Protein AF-A0A6A2XY64-F1 (afdb_monomer_lite)

Radius of gyration: 27.63 Å; chains: 1; bounding box: 48×50×72 Å

InterPro domains:
  IPR008880 Trigger factor, C-terminal [PF05698] (73-190)
  IPR027304 Trigger factor/SurA domain superfamily [SSF109998] (58-190)
  IPR037041 Trigger factor, C-terminal domain superfamily [G3DSA:1.10.3120.10] (57-189)
  IPR046357 Peptidyl-prolyl cis-trans isomerase domain superfamily [G3DSA:3.10.50.40] (4-56)

Organism: Hibiscus syriacus (NCBI:txid106335)

Sequence (191 aa):
MVSVLPGFIDVIIGIQRGETKSFPLVFPESWQQENLRGVHTQFTVECKELFYRDLLELNDSIADKLLPGCTDLKQVKESLLQRCREVEQTARDQATNNAILDQLWKMVEIDIPQSLFEEQGRQLYGAKLLEIQAKMKLNEQQLALLSSPKVVNEFLENQKENITKLIKQNLAVGDIFKRENLQFSSEELVK

Foldseek 3Di:
DPDDAPPPVVQCPPDDAQDKDKDKDAHDLPDPDNVRHRDIDIDIDHRNDDDDDDDPPQWQVCQCVLPNPGRTVVSSVVVVVVVVVVVVVVVVVVVVVVVVLVVQLVPDDDDDDPVLLLVLLVVVLVVVLVVCVVVDVDDPVRSCVCPDPVNSVVSSVVCVVVSSSVVSSVVRVVVCCVVVVDDDDPVNVPD

pLDDT: mean 90.03, std 8.82, range [39.03, 96.38]

Structure (mmCIF, N/CA/C/O backbone):
data_AF-A0A6A2XY64-F1
#
_entry.id   AF-A0A6A2XY64-F1
#
loop_
_atom_site.group_PDB
_atom_site.id
_atom_site.type_symbol
_atom_site.label_atom_id
_atom_site.label_alt_id
_atom_site.label_comp_id
_atom_site.label_asym_id
_atom_site.label_entity_id
_atom_site.label_seq_id
_atom_site.pdbx_PDB_ins_code
_atom_site.Cartn_x
_atom_site.Cartn_y
_atom_site.Cartn_z
_atom_site.occupancy
_atom_site.B_iso_or_equiv
_atom_site.auth_seq_id
_atom_site.auth_comp_id
_atom_site.auth_asym_id
_atom_site.auth_atom_id
_atom_site.pdbx_PDB_model_num
ATOM 1 N N . MET A 1 1 ? 7.717 8.796 -14.765 1.00 39.03 1 MET A N 1
ATOM 2 C CA . MET A 1 1 ? 7.385 8.429 -16.158 1.00 39.03 1 MET A CA 1
ATOM 3 C C . MET A 1 1 ? 6.620 9.611 -16.730 1.00 39.03 1 MET A C 1
ATOM 5 O O . MET A 1 1 ? 5.651 10.018 -16.104 1.00 39.03 1 MET A O 1
ATOM 9 N N . VAL A 1 2 ? 7.119 10.264 -17.783 1.00 44.97 2 VAL A N 1
ATOM 10 C CA . VAL A 1 2 ? 6.428 11.421 -18.382 1.00 44.97 2 VAL A CA 1
ATOM 11 C C . VAL A 1 2 ? 5.093 10.920 -18.937 1.00 44.97 2 VAL A C 1
ATOM 13 O O . VAL A 1 2 ? 5.085 9.941 -19.678 1.00 44.97 2 VAL A O 1
ATOM 16 N N . SER A 1 3 ? 3.978 11.530 -18.529 1.00 62.62 3 SER A N 1
ATOM 17 C CA . SER A 1 3 ? 2.656 11.187 -19.063 1.00 62.62 3 SER A CA 1
ATOM 18 C C . SER A 1 3 ? 2.605 11.620 -20.524 1.00 62.62 3 SER A C 1
ATOM 20 O O . SER A 1 3 ? 2.605 12.816 -20.818 1.00 62.62 3 SER A O 1
ATOM 22 N N . VAL A 1 4 ? 2.644 10.656 -21.439 1.00 82.56 4 VAL A N 1
ATOM 23 C CA . VAL A 1 4 ? 2.500 10.912 -22.872 1.00 82.56 4 VAL A CA 1
ATOM 24 C C . VAL A 1 4 ? 1.009 10.996 -23.190 1.00 82.56 4 VAL A C 1
ATOM 26 O O . VAL A 1 4 ? 0.211 10.235 -22.645 1.00 82.56 4 VAL A O 1
ATOM 29 N N . LEU A 1 5 ? 0.632 11.949 -24.042 1.00 88.56 5 LEU A N 1
ATOM 30 C CA . LEU A 1 5 ? -0.751 12.172 -24.454 1.00 88.56 5 LEU A CA 1
ATOM 31 C C . LEU A 1 5 ? -1.379 10.862 -24.989 1.00 88.56 5 LEU A C 1
ATOM 33 O O . LEU A 1 5 ? -0.754 10.204 -25.824 1.00 88.56 5 LEU A O 1
ATOM 37 N N . PRO A 1 6 ? -2.578 10.451 -24.527 1.00 88.12 6 PRO A N 1
ATOM 38 C CA . PRO A 1 6 ? -3.228 9.235 -25.006 1.00 88.12 6 PRO A CA 1
ATOM 39 C C . PRO A 1 6 ? -3.351 9.215 -26.531 1.00 88.12 6 PRO A C 1
ATOM 41 O O . PRO A 1 6 ? -3.660 10.235 -27.138 1.00 88.12 6 PRO A O 1
ATOM 44 N N . GLY A 1 7 ? -3.079 8.070 -27.156 1.00 88.31 7 GLY A N 1
ATOM 45 C CA . GLY A 1 7 ? -3.074 7.924 -28.615 1.00 88.31 7 GLY A CA 1
ATOM 46 C C . GLY A 1 7 ? -1.806 8.431 -29.311 1.00 88.31 7 GLY A C 1
ATOM 47 O O . GLY A 1 7 ? -1.553 8.058 -30.450 1.00 88.31 7 GLY A O 1
ATOM 48 N N . PHE A 1 8 ? -0.961 9.234 -28.655 1.00 92.31 8 PHE A N 1
ATOM 49 C CA . PHE A 1 8 ? 0.251 9.776 -29.281 1.00 92.31 8 PHE A CA 1
ATOM 50 C C . PHE A 1 8 ? 1.253 8.681 -29.662 1.00 92.31 8 PHE A C 1
ATOM 52 O O . PHE A 1 8 ? 1.806 8.714 -30.760 1.00 92.31 8 PHE A O 1
ATOM 59 N N . ILE A 1 9 ? 1.475 7.706 -28.770 1.00 90.19 9 ILE A N 1
ATOM 60 C CA . ILE A 1 9 ? 2.387 6.584 -29.034 1.00 90.19 9 ILE A CA 1
ATOM 61 C C . ILE A 1 9 ? 1.880 5.754 -30.214 1.00 90.19 9 ILE A C 1
ATOM 63 O O . ILE A 1 9 ? 2.663 5.452 -31.108 1.00 90.19 9 ILE A O 1
ATOM 67 N N . ASP A 1 10 ? 0.580 5.468 -30.270 1.00 91.19 10 ASP A N 1
ATOM 68 C CA . ASP A 1 10 ? -0.016 4.637 -31.320 1.00 91.19 10 ASP A CA 1
ATOM 69 C C . ASP A 1 10 ? 0.214 5.216 -32.721 1.00 91.19 10 ASP A C 1
ATOM 71 O O . ASP A 1 10 ? 0.484 4.475 -33.666 1.00 91.19 10 ASP A O 1
ATOM 75 N N . VAL A 1 11 ? 0.185 6.549 -32.859 1.00 90.94 11 VAL A N 1
ATOM 76 C CA . VAL A 1 11 ? 0.427 7.200 -34.153 1.00 90.94 11 VAL A CA 1
ATOM 77 C C . VAL A 1 11 ? 1.900 7.165 -34.558 1.00 90.94 11 VAL A C 1
ATOM 79 O O . VAL A 1 11 ? 2.187 7.137 -35.753 1.00 90.94 11 VAL A O 1
ATOM 82 N N . ILE A 1 12 ? 2.848 7.146 -33.622 1.00 91.81 12 ILE A N 1
ATOM 83 C CA . ILE A 1 12 ? 4.284 7.111 -33.954 1.00 91.81 12 ILE A CA 1
ATOM 84 C C . ILE A 1 12 ? 4.850 5.691 -34.072 1.00 91.81 12 ILE A C 1
ATOM 86 O O . ILE A 1 12 ? 5.989 5.540 -34.512 1.00 91.81 12 ILE A O 1
ATOM 90 N N . ILE A 1 13 ? 4.086 4.648 -33.725 1.00 91.12 13 ILE A N 1
ATOM 91 C CA . ILE A 1 13 ? 4.501 3.256 -33.952 1.00 91.12 13 ILE A CA 1
ATOM 92 C C . ILE A 1 13 ? 4.850 3.058 -35.434 1.00 91.12 13 ILE A C 1
ATOM 94 O O . ILE A 1 13 ? 4.108 3.454 -36.334 1.00 91.12 13 ILE A O 1
ATOM 98 N N . GLY A 1 14 ? 6.003 2.430 -35.675 1.00 89.44 14 GLY A N 1
ATOM 99 C CA . GLY A 1 14 ? 6.496 2.108 -37.014 1.00 89.44 14 GLY A CA 1
ATOM 100 C C . GLY A 1 14 ? 7.306 3.212 -37.699 1.00 89.44 14 GLY A C 1
ATOM 101 O O . GLY A 1 14 ? 7.820 2.950 -38.782 1.00 89.44 14 GLY A O 1
ATOM 102 N N . ILE A 1 15 ? 7.460 4.398 -37.093 1.00 93.31 15 ILE A N 1
ATOM 103 C CA . ILE A 1 15 ? 8.361 5.436 -37.619 1.00 93.31 15 ILE A CA 1
ATOM 104 C C . ILE A 1 15 ? 9.810 4.926 -37.635 1.00 93.31 15 ILE A C 1
ATOM 106 O O . ILE A 1 15 ? 10.284 4.341 -36.656 1.00 93.31 15 ILE A O 1
ATOM 110 N N . GLN A 1 16 ? 10.517 5.135 -38.742 1.00 92.56 16 GLN A N 1
ATOM 111 C CA . GLN A 1 16 ? 11.922 4.753 -38.873 1.00 92.56 16 GLN A CA 1
ATOM 112 C C . GLN A 1 16 ? 12.856 5.897 -38.475 1.00 92.56 16 GLN A C 1
ATOM 114 O O . GLN A 1 16 ? 12.475 7.065 -38.407 1.00 92.56 16 GLN A O 1
ATOM 119 N N . ARG A 1 17 ? 14.126 5.563 -38.230 1.00 93.31 17 ARG A N 1
ATOM 120 C CA . ARG A 1 17 ? 15.157 6.560 -37.934 1.00 93.31 17 ARG A CA 1
ATOM 121 C C . ARG A 1 17 ? 15.290 7.556 -39.093 1.00 93.31 17 ARG A C 1
ATOM 123 O O . ARG A 1 17 ? 15.490 7.159 -40.234 1.00 93.31 17 ARG A O 1
ATOM 130 N N . GLY A 1 18 ? 15.253 8.843 -38.767 1.00 92.44 18 GLY A N 1
ATOM 131 C CA . GLY A 1 18 ? 15.313 9.961 -39.706 1.00 92.44 18 GLY A CA 1
ATOM 132 C C . GLY A 1 18 ? 13.960 10.343 -40.309 1.00 92.44 18 GLY A C 1
ATOM 133 O O . GLY A 1 18 ? 13.875 11.362 -40.990 1.00 92.44 18 GLY A O 1
ATOM 134 N N . GLU A 1 19 ? 12.896 9.576 -40.059 1.00 93.88 19 GLU A N 1
ATOM 135 C CA . GLU A 1 19 ? 11.568 9.928 -40.549 1.00 93.88 19 GLU A CA 1
ATOM 136 C C . GLU A 1 19 ? 10.916 11.001 -39.679 1.00 93.88 19 GLU A C 1
ATOM 138 O O . GLU A 1 19 ? 11.063 11.045 -38.452 1.00 93.88 19 GLU A O 1
ATOM 143 N N . THR A 1 20 ? 10.151 11.861 -40.348 1.00 94.25 20 THR A N 1
ATOM 144 C CA . THR A 1 20 ? 9.292 12.858 -39.719 1.00 94.25 20 THR A CA 1
ATOM 145 C C . THR A 1 20 ? 7.839 12.511 -40.001 1.00 94.25 20 THR A C 1
ATOM 147 O O . THR A 1 20 ? 7.460 12.293 -41.151 1.00 94.25 20 THR A O 1
ATOM 150 N N . LYS A 1 21 ? 7.011 12.489 -38.958 1.00 93.75 21 LYS A N 1
ATOM 151 C CA . LYS A 1 21 ? 5.575 12.230 -39.050 1.00 93.75 21 LYS A CA 1
ATOM 152 C C . LYS A 1 21 ? 4.804 13.362 -38.392 1.00 93.75 21 LYS A C 1
ATOM 154 O O . LYS A 1 21 ? 5.071 13.712 -37.243 1.00 93.75 21 LYS A O 1
ATOM 159 N N . SER A 1 22 ? 3.822 13.895 -39.111 1.00 95.44 22 SER A N 1
ATOM 160 C CA . SER A 1 22 ? 2.911 14.908 -38.586 1.00 95.44 22 SER A CA 1
ATOM 161 C C . SER A 1 22 ? 1.498 14.353 -38.464 1.00 95.44 22 SER A C 1
ATOM 163 O O . SER A 1 22 ? 1.002 13.717 -39.392 1.00 95.44 22 SER A O 1
ATOM 165 N N . PHE A 1 23 ? 0.845 14.590 -37.330 1.00 94.25 23 PHE A N 1
ATOM 166 C CA . PHE A 1 23 ? -0.504 14.099 -37.061 1.00 94.25 23 PHE A CA 1
ATOM 167 C C . PHE A 1 23 ? -1.268 15.011 -36.089 1.00 94.25 23 PHE A C 1
ATOM 169 O O . PHE A 1 23 ?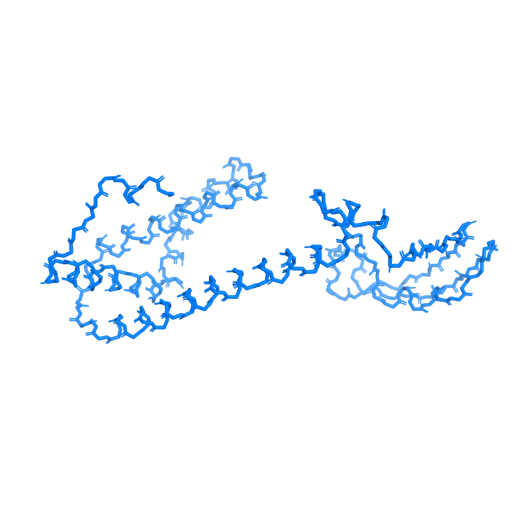 -0.656 15.602 -35.193 1.00 94.25 23 PHE A O 1
ATOM 176 N N . PRO A 1 24 ? -2.598 15.125 -36.243 1.00 94.12 24 PRO A N 1
ATOM 177 C CA . PRO A 1 24 ? -3.433 15.860 -35.308 1.00 94.12 24 PRO A CA 1
ATOM 178 C C . PRO A 1 24 ? -3.751 14.999 -34.085 1.00 94.12 24 PRO A C 1
ATOM 180 O O . PRO A 1 24 ? -3.999 13.798 -34.205 1.00 94.12 24 PRO A O 1
ATOM 183 N N . LEU A 1 25 ? -3.796 15.616 -32.907 1.00 94.00 25 LEU A N 1
ATOM 184 C CA . LEU A 1 25 ? -4.310 14.980 -31.700 1.00 94.00 25 LEU A CA 1
ATOM 185 C C . LEU A 1 25 ? -4.994 16.004 -30.791 1.00 94.00 25 LEU A C 1
ATOM 187 O O . LEU A 1 25 ? -4.682 17.196 -30.825 1.00 94.00 25 LEU A O 1
ATOM 191 N N . VAL A 1 26 ? -5.956 15.534 -30.002 1.00 93.50 26 VAL A N 1
ATOM 192 C CA . VAL A 1 26 ? -6.749 16.374 -29.099 1.00 93.50 26 VAL A CA 1
ATOM 193 C C . VAL A 1 26 ? -6.406 16.020 -27.666 1.00 93.50 26 VAL A C 1
ATOM 195 O O . VAL A 1 26 ? -6.361 14.848 -27.293 1.00 93.50 26 VAL A O 1
ATOM 198 N N . PHE A 1 27 ? -6.168 17.041 -26.857 1.00 92.25 27 PHE A N 1
ATOM 199 C CA . PHE A 1 27 ? -5.970 16.862 -25.428 1.00 92.25 27 PHE A CA 1
ATOM 200 C C . PHE A 1 27 ? -7.284 16.467 -24.737 1.00 92.25 27 PHE A C 1
ATOM 202 O O . PHE A 1 27 ? -8.298 17.132 -24.949 1.00 92.25 27 PHE A O 1
ATOM 209 N N . PRO A 1 28 ? -7.292 15.429 -23.880 1.00 91.75 28 PRO A N 1
ATOM 210 C CA . PRO A 1 28 ? 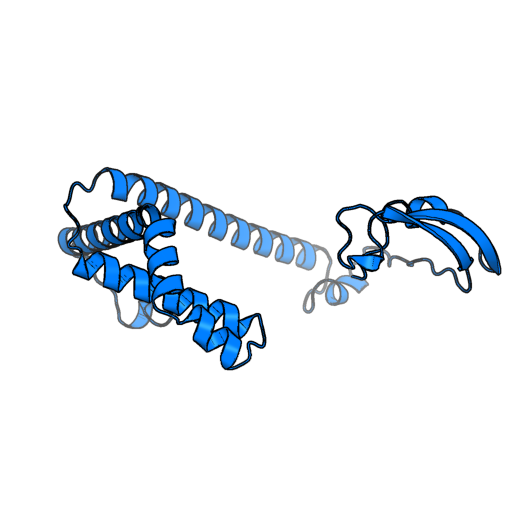-8.472 15.074 -23.102 1.00 91.75 28 PRO A CA 1
ATOM 211 C C . PRO A 1 28 ? -8.957 16.227 -22.218 1.00 91.75 28 PRO A C 1
ATOM 213 O O . PRO A 1 28 ? -8.156 16.995 -21.685 1.00 91.75 28 PRO A O 1
ATOM 216 N N . GLU A 1 29 ? -10.259 16.273 -21.950 1.00 92.19 29 GLU A N 1
ATOM 217 C CA . GLU A 1 29 ? -10.842 17.203 -20.968 1.00 92.19 29 GLU A CA 1
ATOM 218 C C . GLU A 1 29 ? -10.262 17.008 -19.558 1.00 92.19 29 GLU A C 1
ATOM 220 O O . GLU A 1 29 ? -10.183 17.935 -18.760 1.00 92.19 29 GLU A O 1
ATOM 225 N N . SER A 1 30 ? -9.787 15.800 -19.247 1.00 89.19 30 SER A N 1
ATOM 226 C CA . SER A 1 30 ? -9.166 15.458 -17.965 1.00 89.19 30 SER A CA 1
ATOM 227 C C . SER A 1 30 ? -7.670 15.797 -17.883 1.00 89.19 30 SER A C 1
ATOM 229 O O . SER A 1 30 ? -6.986 15.313 -16.979 1.00 89.19 30 SER A O 1
ATOM 231 N N . TRP A 1 31 ? -7.116 16.556 -18.837 1.00 89.19 31 TRP A N 1
ATOM 232 C CA . TRP A 1 31 ? -5.686 16.870 -18.853 1.00 89.19 31 TRP A CA 1
ATOM 233 C C . TRP A 1 31 ? -5.274 17.753 -17.662 1.00 89.19 31 TRP A C 1
ATOM 235 O O . TRP A 1 31 ? -6.050 18.576 -17.174 1.00 89.19 31 TRP A O 1
ATOM 245 N N . GLN A 1 32 ? -4.045 17.577 -17.168 1.00 86.25 32 GLN A N 1
ATOM 246 C CA . GLN A 1 32 ? -3.550 18.265 -15.964 1.00 86.25 32 GLN A CA 1
ATOM 247 C C . GLN A 1 32 ? -3.497 19.787 -16.161 1.00 86.25 32 GLN A C 1
ATOM 249 O O . GLN A 1 32 ? -3.947 20.538 -15.300 1.00 86.25 32 GLN A O 1
ATOM 254 N N . GLN A 1 33 ? -2.989 20.242 -17.307 1.00 88.81 33 GLN A N 1
ATOM 255 C CA . GLN A 1 33 ? -2.934 21.657 -17.661 1.00 88.81 33 GLN A CA 1
ATOM 256 C C . GLN A 1 33 ? -4.270 22.131 -18.242 1.00 88.81 33 GLN A C 1
ATOM 258 O O . GLN A 1 33 ? -4.662 21.707 -19.329 1.00 88.81 33 GLN A O 1
ATOM 263 N N . GLU A 1 34 ? -4.949 23.036 -17.533 1.00 89.62 34 GLU A N 1
ATOM 264 C CA . GLU A 1 34 ? -6.294 23.509 -17.897 1.00 89.62 34 GLU A CA 1
ATOM 265 C C . GLU A 1 34 ? -6.348 24.168 -19.273 1.00 89.62 34 GLU A C 1
ATOM 267 O O . GLU A 1 34 ? -7.279 23.937 -20.035 1.00 89.62 34 GLU A O 1
ATOM 272 N N . ASN A 1 35 ? -5.312 24.929 -19.620 1.00 90.88 35 ASN A N 1
ATOM 273 C CA . ASN A 1 35 ? -5.203 25.639 -20.891 1.00 90.88 35 ASN A CA 1
ATOM 274 C C . ASN A 1 35 ? -5.018 24.720 -22.108 1.00 90.88 35 ASN A C 1
ATOM 276 O O . ASN A 1 35 ? -5.077 25.205 -23.234 1.00 90.88 35 ASN A O 1
ATOM 280 N N . LEU A 1 36 ? -4.741 23.431 -21.895 1.00 88.69 36 LEU A N 1
ATOM 281 C CA . LEU A 1 36 ? -4.595 22.453 -22.969 1.00 88.69 36 LEU A CA 1
ATOM 282 C C . LEU A 1 36 ? -5.821 21.547 -23.106 1.00 88.69 36 LEU A C 1
ATOM 284 O O . LEU A 1 36 ? -5.928 20.883 -24.123 1.00 88.69 36 LEU A O 1
ATOM 288 N N . ARG A 1 37 ? -6.754 21.514 -22.145 1.00 92.62 37 ARG A N 1
ATOM 289 C CA . ARG A 1 37 ? -7.946 20.642 -22.190 1.00 92.62 37 ARG A CA 1
ATOM 290 C C . ARG A 1 37 ? -8.789 20.917 -23.443 1.00 92.62 37 ARG A C 1
ATOM 292 O O . ARG A 1 37 ? -9.073 22.072 -23.746 1.00 92.62 37 ARG A O 1
ATOM 299 N N . GLY A 1 38 ? -9.133 19.868 -24.193 1.00 92.50 38 GLY A N 1
ATOM 300 C CA . GLY A 1 38 ? -9.948 19.959 -25.413 1.00 92.50 38 GLY A CA 1
ATOM 301 C C . GLY A 1 38 ? -9.253 20.614 -26.616 1.00 92.50 38 GLY A C 1
ATOM 302 O O . GLY A 1 38 ? -9.845 20.737 -27.689 1.00 92.50 38 GLY A O 1
ATOM 303 N N . VAL A 1 39 ? -7.991 21.039 -26.484 1.00 93.88 39 VAL A N 1
ATOM 304 C CA . VAL A 1 39 ? -7.287 21.752 -27.555 1.00 93.88 39 VAL A CA 1
ATOM 305 C C . VAL A 1 39 ? -6.877 20.784 -28.664 1.00 93.88 39 VAL A C 1
ATOM 307 O O . VAL A 1 39 ? -6.174 19.797 -28.435 1.00 93.88 39 VAL A O 1
ATOM 310 N N . HIS A 1 40 ? -7.273 21.106 -29.896 1.00 93.62 40 HIS A N 1
ATOM 311 C CA . HIS A 1 40 ? -6.818 20.425 -31.105 1.00 93.62 40 HIS A CA 1
ATOM 312 C C . HIS A 1 40 ? -5.420 20.918 -31.484 1.00 93.62 40 HIS A C 1
ATOM 314 O O . HIS A 1 40 ? -5.230 22.103 -31.751 1.00 93.62 40 HIS A O 1
ATOM 320 N N . THR A 1 41 ? -4.441 20.016 -31.526 1.00 91.56 41 THR A N 1
ATOM 321 C CA . THR A 1 41 ? -3.044 20.361 -31.819 1.00 91.56 41 THR A CA 1
ATOM 322 C C . THR A 1 41 ? -2.485 19.475 -32.925 1.00 91.56 41 THR A C 1
ATOM 324 O O . THR A 1 41 ? -2.731 18.272 -32.955 1.00 91.56 41 THR A O 1
ATOM 327 N N . GLN A 1 42 ? -1.698 20.066 -33.824 1.00 94.31 42 GLN A N 1
ATOM 328 C CA . GLN A 1 42 ? -0.897 19.326 -34.795 1.00 94.31 42 GLN A CA 1
ATOM 329 C C . GLN A 1 42 ? 0.488 19.054 -34.205 1.00 94.31 42 GLN A C 1
ATOM 331 O O . GLN A 1 42 ? 1.214 19.988 -33.866 1.00 94.31 42 GLN A O 1
ATOM 336 N N . PHE A 1 43 ? 0.871 17.784 -34.118 1.00 94.00 43 PHE A N 1
ATOM 337 C CA . PHE A 1 43 ? 2.206 17.373 -33.701 1.00 94.00 43 PHE A CA 1
ATOM 338 C C . PHE A 1 43 ? 3.054 17.040 -34.921 1.00 94.00 43 PHE A C 1
ATOM 340 O O . PHE A 1 43 ? 2.562 16.432 -35.868 1.00 94.00 43 PHE A O 1
ATOM 347 N N . THR A 1 44 ? 4.333 17.405 -34.874 1.00 94.25 44 THR A N 1
ATOM 348 C CA . THR A 1 44 ? 5.355 16.962 -35.827 1.00 94.25 44 THR A CA 1
ATOM 349 C C . THR A 1 44 ? 6.466 16.300 -35.030 1.00 94.25 44 THR A C 1
ATOM 351 O O . THR A 1 44 ? 7.092 16.941 -34.187 1.00 94.25 44 THR A O 1
ATOM 354 N N . VAL A 1 45 ? 6.672 15.007 -35.266 1.00 93.50 45 VAL A N 1
ATOM 355 C CA . VAL A 1 45 ? 7.645 14.175 -34.558 1.00 93.50 45 VAL A CA 1
ATOM 356 C C . VAL A 1 45 ? 8.711 13.720 -35.536 1.00 93.50 45 VAL A C 1
ATOM 358 O O . VAL A 1 45 ? 8.393 13.139 -36.568 1.00 93.50 45 VAL A O 1
ATOM 361 N N . GLU A 1 46 ? 9.968 13.950 -35.182 1.00 94.44 46 GLU A N 1
ATOM 362 C CA . GLU A 1 46 ? 11.140 13.454 -35.898 1.00 94.44 46 GLU A CA 1
ATOM 363 C C . GLU A 1 46 ? 11.801 12.341 -35.073 1.00 94.44 46 GLU A C 1
ATOM 365 O O . GLU A 1 46 ? 12.174 12.551 -33.913 1.00 94.44 46 GLU A O 1
ATOM 370 N N . CYS A 1 47 ? 11.958 11.150 -35.654 1.00 93.81 47 CYS A N 1
ATOM 371 C CA . CYS A 1 47 ? 12.665 10.047 -35.005 1.00 93.81 47 CYS A CA 1
ATOM 372 C C . CYS A 1 47 ? 14.175 10.187 -35.223 1.00 93.81 47 CYS A C 1
ATOM 374 O O . CYS A 1 47 ? 14.720 9.729 -36.221 1.00 93.81 47 CYS A O 1
ATOM 376 N N . LYS A 1 48 ? 14.882 10.810 -34.279 1.00 94.00 48 LYS A N 1
ATOM 377 C CA . LYS A 1 48 ? 16.339 11.011 -34.399 1.00 94.00 48 LYS A CA 1
ATOM 378 C C . LYS A 1 48 ? 17.130 9.710 -34.286 1.00 94.00 48 LYS A C 1
ATOM 380 O O . LYS A 1 48 ? 18.045 9.442 -35.068 1.00 94.00 48 LYS A O 1
ATOM 385 N N . GLU A 1 49 ? 16.771 8.903 -33.299 1.00 91.38 49 GLU A N 1
ATOM 386 C CA . GLU A 1 49 ? 17.452 7.661 -32.965 1.00 91.38 49 GLU A CA 1
ATOM 387 C C . GLU A 1 49 ? 16.425 6.622 -32.529 1.00 91.38 49 GLU A C 1
ATOM 389 O O . GLU A 1 49 ? 15.443 6.940 -31.857 1.00 91.38 49 GLU A O 1
ATOM 394 N N . LEU A 1 50 ? 16.672 5.374 -32.917 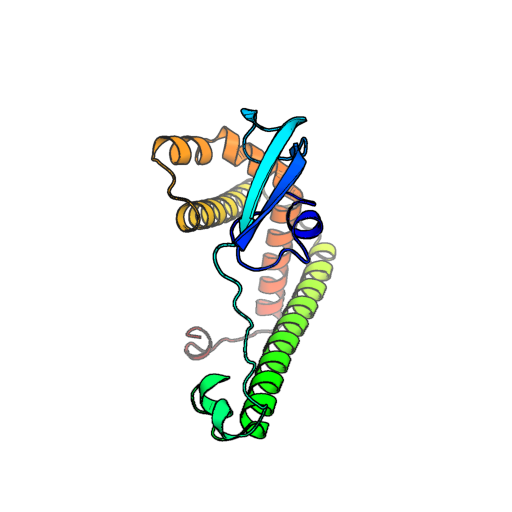1.00 90.38 50 LEU A N 1
ATOM 395 C CA . LEU A 1 50 ? 15.869 4.229 -32.528 1.00 90.38 50 LEU A CA 1
ATOM 396 C C . LEU A 1 50 ? 16.801 3.216 -31.871 1.00 90.38 50 LEU A C 1
ATOM 398 O O . LEU A 1 50 ? 17.714 2.696 -32.512 1.00 90.38 50 LEU A O 1
ATOM 402 N N . PHE A 1 51 ? 16.572 2.958 -30.588 1.00 88.81 51 PHE A N 1
ATOM 403 C CA . PHE A 1 51 ? 17.303 1.956 -29.825 1.00 88.81 51 PHE A CA 1
ATOM 404 C C . PHE A 1 51 ? 16.413 0.734 -29.639 1.00 88.81 51 PHE A C 1
ATOM 406 O O . PHE A 1 51 ? 15.246 0.863 -29.267 1.00 88.81 51 PHE A O 1
ATOM 413 N N . TYR A 1 52 ? 16.971 -0.451 -29.849 1.00 85.75 52 TYR A N 1
ATOM 414 C CA . TYR A 1 52 ? 16.362 -1.687 -29.381 1.00 85.75 52 TYR A CA 1
ATOM 415 C C . TYR A 1 52 ? 16.959 -2.036 -28.019 1.00 85.75 52 TYR A C 1
ATOM 417 O O . TYR A 1 52 ? 18.138 -1.795 -27.757 1.00 85.75 52 TYR A O 1
ATOM 425 N N . ARG A 1 53 ? 16.133 -2.581 -27.125 1.00 85.81 53 ARG A N 1
ATOM 426 C CA . ARG A 1 53 ? 16.646 -3.182 -25.895 1.00 85.81 53 ARG A CA 1
ATOM 427 C C . ARG A 1 53 ? 17.132 -4.574 -26.248 1.00 85.81 53 ARG A C 1
ATOM 429 O O . ARG A 1 53 ? 16.309 -5.444 -26.516 1.00 85.81 53 ARG A O 1
ATOM 436 N N . ASP A 1 54 ? 18.443 -4.754 -26.259 1.00 81.25 54 ASP A N 1
ATOM 437 C CA . ASP A 1 54 ? 19.021 -6.088 -26.291 1.00 81.25 54 ASP A CA 1
ATOM 438 C C . ASP A 1 54 ? 18.822 -6.722 -24.912 1.00 81.25 54 ASP A C 1
ATOM 440 O O . ASP A 1 54 ? 19.358 -6.251 -23.902 1.00 81.25 54 ASP A O 1
ATOM 444 N N . LEU A 1 55 ? 17.940 -7.715 -24.849 1.00 80.06 55 LEU A N 1
ATOM 445 C CA . LEU A 1 55 ? 17.708 -8.459 -23.624 1.00 80.06 55 LEU A CA 1
ATOM 446 C C . LEU A 1 55 ? 18.785 -9.532 -23.545 1.00 80.06 55 LEU A C 1
ATOM 448 O O . LEU A 1 55 ? 18.844 -10.415 -24.395 1.00 80.06 55 LEU A O 1
ATOM 452 N N . LEU A 1 56 ? 19.617 -9.451 -22.507 1.00 83.19 56 LEU A N 1
ATOM 453 C CA . LEU A 1 56 ? 20.610 -10.482 -22.221 1.00 83.19 56 LEU A CA 1
ATOM 454 C C . LEU A 1 56 ? 19.927 -11.852 -22.142 1.00 83.19 56 LEU A C 1
ATOM 456 O O . LEU A 1 56 ? 18.826 -11.970 -21.593 1.00 83.19 56 LEU A O 1
ATOM 460 N N . GLU A 1 57 ? 20.598 -12.884 -22.651 1.00 84.88 57 GLU A N 1
ATOM 461 C CA . GLU A 1 57 ? 20.127 -14.254 -22.487 1.00 84.88 57 GLU A CA 1
ATOM 462 C C . GLU A 1 57 ? 19.925 -14.570 -21.003 1.00 84.88 57 GLU A C 1
ATOM 464 O O . GLU A 1 57 ? 20.764 -14.259 -20.152 1.00 84.88 57 GLU A O 1
ATOM 469 N N . LEU A 1 58 ? 18.793 -15.201 -20.695 1.00 84.94 58 LEU A N 1
ATOM 470 C CA . LEU A 1 58 ? 18.442 -15.583 -19.337 1.00 84.94 58 LEU A CA 1
ATOM 471 C C . LEU A 1 58 ? 19.282 -16.798 -18.917 1.00 84.94 58 LEU A C 1
ATOM 473 O O . LEU A 1 58 ? 18.840 -17.940 -19.023 1.00 84.94 58 LEU A O 1
ATOM 477 N N . ASN A 1 59 ? 20.501 -16.536 -18.446 1.00 90.25 59 ASN A N 1
ATOM 478 C CA . ASN A 1 59 ? 21.440 -17.525 -17.917 1.00 90.25 59 ASN A CA 1
ATOM 479 C C . ASN A 1 59 ? 22.062 -17.065 -16.580 1.00 90.25 59 ASN A C 1
ATOM 481 O O . ASN A 1 59 ? 21.832 -15.947 -16.119 1.00 90.25 59 ASN A O 1
ATOM 485 N N . ASP A 1 60 ? 22.860 -17.920 -15.940 1.00 92.94 60 ASP A N 1
ATOM 486 C CA . ASP A 1 60 ? 23.389 -17.650 -14.593 1.00 92.94 60 ASP A CA 1
ATOM 487 C C . ASP A 1 60 ? 24.331 -16.433 -14.526 1.00 92.94 60 ASP A C 1
ATOM 489 O O . ASP A 1 60 ? 24.453 -15.805 -13.477 1.00 92.94 60 ASP A O 1
ATOM 493 N N . SER A 1 61 ? 24.925 -16.008 -15.650 1.00 90.12 61 SER A N 1
ATOM 494 C CA . SER A 1 61 ? 25.836 -14.850 -15.687 1.00 90.12 61 SER A CA 1
ATOM 495 C C . SER A 1 61 ? 25.157 -13.510 -15.375 1.00 90.12 61 SER A C 1
ATOM 497 O O . SER A 1 61 ? 25.836 -12.528 -15.063 1.00 90.12 61 SER A O 1
ATOM 499 N N . ILE A 1 62 ? 23.823 -13.452 -15.457 1.00 90.94 62 ILE A N 1
ATOM 500 C CA . ILE A 1 62 ? 23.042 -12.253 -15.137 1.00 90.94 62 ILE A CA 1
ATOM 501 C C . ILE A 1 62 ? 22.378 -12.312 -13.758 1.00 90.94 62 ILE A C 1
ATOM 503 O O . ILE A 1 62 ? 21.726 -11.341 -13.381 1.00 90.94 62 ILE A O 1
ATOM 507 N N . ALA A 1 63 ? 22.540 -13.400 -12.999 1.00 91.69 63 ALA A N 1
ATOM 508 C CA . ALA A 1 63 ? 21.865 -13.591 -11.715 1.00 91.69 63 ALA A CA 1
ATOM 509 C C . ALA A 1 63 ? 22.123 -12.434 -10.735 1.00 91.69 63 ALA A C 1
ATOM 511 O O . ALA A 1 63 ? 21.173 -11.827 -10.244 1.00 91.69 63 ALA A O 1
ATOM 512 N N . ASP A 1 64 ? 23.388 -12.050 -10.559 1.00 90.31 64 ASP A N 1
ATOM 513 C CA . ASP A 1 64 ? 23.789 -10.943 -9.682 1.00 90.31 64 ASP A CA 1
ATOM 514 C C . ASP A 1 64 ? 23.273 -9.574 -10.171 1.00 90.31 64 ASP A C 1
ATOM 516 O O . ASP A 1 64 ? 22.925 -8.702 -9.377 1.00 90.31 64 ASP A O 1
ATOM 520 N N . LYS A 1 65 ? 23.127 -9.394 -11.494 1.00 88.44 65 LYS A N 1
ATOM 521 C CA . LYS A 1 65 ? 22.535 -8.174 -12.075 1.00 88.44 65 LYS A CA 1
ATOM 522 C C . LYS A 1 65 ? 21.028 -8.086 -11.830 1.00 88.44 65 LYS A C 1
ATOM 524 O O . LYS A 1 65 ? 20.494 -6.982 -11.752 1.00 88.44 65 LYS A O 1
ATOM 529 N N . LEU A 1 66 ? 20.342 -9.229 -11.770 1.00 88.56 66 LEU A N 1
ATOM 530 C CA . LEU A 1 66 ? 18.903 -9.303 -11.509 1.00 88.56 66 LEU A CA 1
ATOM 531 C C . LEU A 1 66 ? 18.595 -9.140 -10.021 1.00 88.56 66 LEU A C 1
ATOM 533 O O . LEU A 1 66 ? 17.663 -8.419 -9.661 1.00 88.56 66 LEU A O 1
ATOM 537 N N . LEU A 1 67 ? 19.367 -9.809 -9.167 1.00 89.94 67 LEU A N 1
ATOM 538 C CA . LEU A 1 67 ? 19.260 -9.700 -7.723 1.00 89.94 67 LEU A CA 1
ATOM 539 C C . LEU A 1 67 ? 20.667 -9.793 -7.112 1.00 89.94 67 LEU A C 1
ATOM 541 O O . LEU A 1 67 ? 21.248 -10.882 -7.115 1.00 89.94 67 LEU A O 1
ATOM 545 N N . PRO A 1 68 ? 21.205 -8.679 -6.580 1.00 91.44 68 PRO A N 1
ATOM 546 C CA . PRO A 1 68 ? 22.542 -8.659 -6.000 1.00 91.44 68 PRO A CA 1
ATOM 547 C C . PRO A 1 68 ? 22.734 -9.761 -4.957 1.00 91.44 68 PRO A C 1
ATOM 549 O O . PRO A 1 68 ? 21.900 -9.924 -4.063 1.00 91.44 68 PRO A O 1
ATOM 552 N N . GLY A 1 69 ? 23.835 -10.505 -5.069 1.00 89.12 69 GLY A N 1
ATOM 553 C CA . GLY A 1 69 ? 24.175 -11.613 -4.175 1.00 89.12 69 GLY A CA 1
ATOM 554 C C . GLY A 1 69 ? 23.699 -12.999 -4.628 1.00 89.12 69 GLY A C 1
ATOM 555 O O . GLY A 1 69 ? 24.003 -13.975 -3.947 1.00 89.12 69 GLY A O 1
ATOM 556 N N . CYS A 1 70 ? 22.996 -13.118 -5.760 1.00 92.38 70 CYS A N 1
ATOM 557 C CA . CYS A 1 70 ? 22.660 -14.415 -6.359 1.00 92.38 70 CYS A CA 1
ATOM 558 C C . CYS A 1 70 ? 23.728 -14.863 -7.365 1.00 92.38 70 CYS A C 1
ATOM 560 O O . CYS A 1 70 ? 24.128 -14.093 -8.237 1.00 92.38 70 CYS A O 1
ATOM 562 N N . THR A 1 71 ? 24.143 -16.130 -7.304 1.00 91.81 71 THR A N 1
ATOM 563 C CA . THR A 1 71 ? 25.138 -16.693 -8.238 1.00 91.81 71 THR A CA 1
ATOM 564 C C . THR A 1 71 ? 24.523 -17.371 -9.457 1.00 91.81 71 THR A C 1
ATOM 566 O O . THR A 1 71 ? 25.218 -17.589 -10.444 1.00 91.81 71 THR A O 1
ATOM 569 N N . ASP A 1 72 ? 23.243 -17.733 -9.386 1.00 95.06 72 ASP A N 1
ATOM 570 C CA . ASP A 1 72 ? 22.529 -18.447 -10.442 1.00 95.06 72 ASP A CA 1
ATOM 571 C C . ASP A 1 72 ? 21.040 -18.061 -10.480 1.00 95.06 72 ASP A C 1
ATOM 573 O O . ASP A 1 72 ? 20.494 -17.453 -9.552 1.00 95.06 72 ASP A O 1
ATOM 577 N N . LEU A 1 73 ? 20.355 -18.411 -11.570 1.00 93.19 73 LEU A N 1
ATOM 578 C CA . LEU A 1 73 ? 18.942 -18.070 -11.751 1.00 93.19 73 LEU A CA 1
ATOM 579 C C . LEU A 1 73 ? 18.004 -18.823 -10.808 1.00 93.19 73 LEU A C 1
ATOM 581 O O . LEU A 1 73 ? 16.889 -18.359 -10.546 1.00 93.19 73 LEU A O 1
ATOM 585 N N . LYS A 1 74 ? 18.424 -19.981 -10.293 1.00 94.56 74 LYS A N 1
ATOM 586 C CA . LYS A 1 74 ? 17.630 -20.744 -9.331 1.00 94.56 74 LYS A CA 1
ATOM 587 C C . LYS A 1 74 ? 17.542 -19.974 -8.012 1.00 94.56 74 LYS A C 1
ATOM 589 O O . LYS A 1 74 ? 16.438 -19.838 -7.491 1.00 94.56 74 LYS A O 1
ATOM 594 N N . GLN A 1 75 ? 18.649 -19.402 -7.539 1.00 94.44 75 GLN A N 1
ATOM 595 C CA . GLN A 1 75 ? 18.699 -18.543 -6.353 1.00 94.44 75 GLN A CA 1
ATOM 596 C C . GLN A 1 75 ? 17.880 -17.266 -6.534 1.00 94.44 75 GLN A C 1
ATOM 598 O O . GLN A 1 75 ? 17.122 -16.897 -5.635 1.00 94.44 75 GLN A O 1
ATOM 603 N N . VAL A 1 76 ? 17.961 -16.623 -7.707 1.00 94.50 76 VAL A N 1
ATOM 604 C CA . VAL A 1 76 ? 17.113 -15.459 -8.025 1.00 94.50 76 VAL A CA 1
ATOM 605 C C . VAL A 1 76 ? 15.637 -15.839 -7.914 1.00 94.50 76 VAL A C 1
ATOM 607 O O . VAL A 1 76 ? 14.860 -15.157 -7.245 1.00 94.50 76 VAL A O 1
ATOM 610 N N . LYS A 1 77 ? 15.240 -16.954 -8.537 1.00 94.31 77 LYS A N 1
ATOM 611 C CA . LYS A 1 77 ? 13.853 -17.429 -8.519 1.00 94.31 77 LYS A CA 1
ATOM 612 C C . LYS A 1 77 ? 13.381 -17.771 -7.107 1.00 94.31 77 LYS A C 1
ATOM 614 O O . LYS A 1 77 ? 12.265 -17.406 -6.748 1.00 94.31 77 LYS A O 1
ATOM 619 N N . GLU A 1 78 ? 14.201 -18.460 -6.322 1.00 96.12 78 GLU A N 1
ATOM 620 C CA . GLU A 1 78 ? 13.883 -18.829 -4.942 1.00 96.12 78 GLU A CA 1
ATOM 621 C C . GLU A 1 78 ? 13.731 -17.594 -4.051 1.00 96.12 78 GLU A C 1
ATOM 623 O O . GLU A 1 78 ? 12.742 -17.482 -3.330 1.00 96.12 78 GLU A O 1
ATOM 628 N N . SER A 1 79 ? 14.628 -16.616 -4.186 1.00 94.75 79 SER A N 1
ATOM 629 C CA . SER A 1 79 ? 14.585 -15.364 -3.425 1.00 94.75 79 SER A CA 1
ATOM 630 C C . SER A 1 79 ? 13.355 -14.520 -3.769 1.00 94.75 79 SER A C 1
ATOM 632 O O . SER A 1 79 ? 12.677 -14.004 -2.881 1.00 94.75 79 SER A O 1
ATOM 634 N N . LEU A 1 80 ? 13.018 -14.405 -5.059 1.00 94.88 80 LEU A N 1
ATOM 635 C CA . LEU A 1 80 ? 11.795 -13.726 -5.496 1.00 94.88 80 LEU A CA 1
ATOM 636 C C . LEU A 1 80 ? 10.545 -14.438 -4.978 1.00 94.88 80 LEU A C 1
ATOM 638 O O . LEU A 1 80 ? 9.621 -13.788 -4.497 1.00 94.88 80 LEU A O 1
ATOM 642 N N . LEU A 1 81 ? 10.525 -15.768 -5.042 1.00 96.19 81 LEU A N 1
ATOM 643 C CA . LEU A 1 81 ? 9.401 -16.567 -4.573 1.00 96.19 81 LEU A CA 1
ATOM 644 C C . LEU A 1 81 ? 9.228 -16.466 -3.054 1.00 96.19 81 LEU A C 1
ATOM 646 O O . LEU A 1 81 ? 8.100 -16.339 -2.582 1.00 96.19 81 LEU A O 1
ATOM 650 N N . GLN A 1 82 ? 10.324 -16.451 -2.299 1.00 96.25 82 GLN A N 1
ATOM 651 C CA . GLN A 1 82 ? 10.306 -16.226 -0.859 1.00 96.25 82 GLN A CA 1
ATOM 652 C C . GLN A 1 82 ? 9.765 -14.833 -0.520 1.00 96.25 82 GLN A C 1
ATOM 654 O O . GLN A 1 82 ? 8.840 -14.714 0.280 1.00 96.25 82 GLN A O 1
ATOM 659 N N . ARG A 1 83 ? 10.236 -13.790 -1.213 1.00 94.31 83 ARG A N 1
ATOM 660 C CA . ARG A 1 83 ? 9.708 -12.428 -1.053 1.00 94.31 83 ARG A CA 1
ATOM 661 C C . ARG A 1 83 ? 8.215 -12.343 -1.380 1.00 94.31 83 ARG A C 1
ATOM 663 O O . ARG A 1 83 ? 7.468 -11.683 -0.666 1.00 94.31 83 ARG A O 1
ATOM 670 N N . CYS A 1 84 ? 7.762 -13.007 -2.444 1.00 95.44 84 CYS A N 1
ATOM 671 C CA . CYS A 1 84 ? 6.340 -13.070 -2.784 1.00 95.44 84 CYS A CA 1
ATOM 672 C C . CYS A 1 84 ? 5.523 -13.752 -1.682 1.00 95.44 84 CYS A C 1
ATOM 674 O O . CYS A 1 84 ? 4.474 -13.233 -1.313 1.00 95.44 84 CYS A O 1
ATOM 676 N N . ARG A 1 85 ? 6.019 -14.863 -1.123 1.00 96.38 85 ARG A N 1
ATOM 677 C CA . ARG A 1 85 ? 5.370 -15.557 -0.002 1.00 96.38 85 ARG A CA 1
ATOM 678 C C . ARG A 1 85 ? 5.292 -14.688 1.246 1.00 96.38 85 ARG A C 1
ATOM 680 O O . ARG A 1 85 ? 4.256 -14.673 1.892 1.00 96.38 85 ARG A O 1
ATOM 687 N N . GLU A 1 86 ? 6.344 -13.948 1.578 1.00 96.00 86 GLU A N 1
ATOM 688 C CA . GLU A 1 86 ? 6.350 -13.040 2.734 1.00 96.00 86 GLU A CA 1
ATOM 689 C C . GLU A 1 86 ? 5.337 -11.901 2.574 1.00 96.00 86 GLU A C 1
ATOM 691 O O . GLU A 1 86 ? 4.603 -11.581 3.511 1.00 96.00 86 GLU A O 1
ATOM 696 N N . VAL A 1 87 ? 5.250 -11.326 1.370 1.00 95.31 87 VAL A N 1
ATOM 697 C CA . VAL A 1 87 ? 4.241 -10.310 1.039 1.00 95.31 87 VAL A CA 1
ATOM 698 C C . VAL A 1 87 ? 2.833 -10.896 1.130 1.00 95.31 87 VAL A C 1
ATOM 700 O O . VAL A 1 87 ? 1.954 -10.276 1.726 1.00 95.31 87 VAL A O 1
ATOM 703 N N . GLU A 1 88 ? 2.613 -12.092 0.579 1.00 96.25 88 GLU A N 1
ATOM 704 C CA . GLU A 1 88 ? 1.320 -12.778 0.632 1.00 96.25 88 GLU A CA 1
ATOM 705 C C . GLU A 1 88 ? 0.916 -13.118 2.070 1.00 96.25 88 GLU A C 1
ATOM 707 O O . GLU A 1 88 ? -0.216 -12.850 2.469 1.00 96.25 88 GLU A O 1
ATOM 712 N N . GLN A 1 89 ? 1.844 -13.648 2.868 1.00 96.38 89 GLN A N 1
ATOM 713 C CA . GLN A 1 89 ? 1.617 -13.980 4.270 1.00 96.38 89 GLN A CA 1
ATOM 714 C C . GLN A 1 89 ? 1.253 -12.729 5.071 1.00 96.38 89 GLN A C 1
ATOM 716 O O . GLN A 1 89 ? 0.231 -12.713 5.751 1.00 96.38 89 GLN A O 1
ATOM 721 N N . THR A 1 90 ? 2.015 -11.645 4.906 1.00 95.44 90 THR A N 1
ATOM 722 C CA . THR A 1 90 ? 1.722 -10.356 5.550 1.00 95.44 90 THR A CA 1
ATOM 723 C C . THR A 1 90 ? 0.337 -9.840 5.156 1.00 95.44 90 THR A C 1
ATOM 725 O O . THR A 1 90 ? -0.436 -9.415 6.015 1.00 95.44 90 THR A O 1
ATOM 728 N N . ALA A 1 91 ? -0.013 -9.906 3.868 1.00 94.31 91 ALA A N 1
ATOM 729 C CA . ALA A 1 91 ? -1.322 -9.480 3.380 1.00 94.31 91 ALA A CA 1
ATOM 730 C C . ALA A 1 91 ? -2.458 -10.349 3.943 1.00 94.31 91 ALA A C 1
ATOM 732 O O . ALA A 1 91 ? -3.513 -9.829 4.311 1.00 94.31 91 ALA A O 1
ATOM 733 N N . ARG A 1 92 ? -2.244 -11.665 4.052 1.00 96.31 92 ARG A N 1
ATOM 734 C CA . ARG A 1 92 ? -3.205 -12.608 4.631 1.00 96.31 92 ARG A CA 1
ATOM 735 C C . ARG A 1 92 ? -3.416 -12.356 6.121 1.00 96.31 92 ARG A C 1
ATOM 737 O O . ARG A 1 92 ? -4.564 -12.345 6.568 1.00 96.31 92 ARG A O 1
ATOM 744 N N . ASP A 1 93 ? -2.346 -12.123 6.870 1.00 95.94 93 ASP A N 1
ATOM 745 C CA . ASP A 1 93 ? -2.414 -11.836 8.304 1.00 95.94 93 ASP A CA 1
ATOM 746 C C . ASP A 1 93 ? -3.126 -10.502 8.551 1.00 95.94 93 ASP A C 1
ATOM 748 O O . ASP A 1 93 ? -4.047 -10.429 9.364 1.00 95.94 93 ASP A O 1
ATOM 752 N N . GLN A 1 94 ? -2.805 -9.466 7.769 1.00 94.75 94 GLN A N 1
ATOM 753 C CA . GLN A 1 94 ? -3.520 -8.187 7.805 1.00 94.75 94 GLN A CA 1
ATOM 754 C C . GLN A 1 94 ? -5.004 -8.341 7.463 1.00 94.75 94 GLN A C 1
ATOM 756 O O . GLN A 1 94 ? -5.853 -7.796 8.165 1.00 94.75 94 GLN A O 1
ATOM 761 N N . ALA A 1 95 ? -5.343 -9.095 6.414 1.00 95.62 95 ALA A N 1
ATOM 762 C CA . ALA A 1 95 ? -6.732 -9.335 6.031 1.00 95.62 95 ALA A CA 1
ATOM 763 C C . ALA A 1 95 ? -7.505 -10.083 7.126 1.00 95.62 95 ALA A C 1
ATOM 765 O O . ALA A 1 95 ? -8.634 -9.713 7.447 1.00 95.62 95 ALA A O 1
ATOM 766 N N . THR A 1 96 ? -6.879 -11.094 7.732 1.00 96.31 96 THR A N 1
ATOM 767 C CA . THR A 1 96 ? -7.461 -11.868 8.835 1.00 96.31 96 THR A CA 1
ATOM 768 C C . THR A 1 96 ? -7.695 -10.975 10.053 1.00 96.31 96 THR A C 1
ATOM 770 O O . THR A 1 96 ? -8.812 -10.923 10.565 1.00 96.31 96 THR A O 1
ATOM 773 N N . ASN A 1 97 ? -6.689 -10.198 10.462 1.00 93.75 97 ASN A N 1
ATOM 774 C CA . ASN A 1 97 ? -6.799 -9.258 11.576 1.00 93.75 97 ASN A CA 1
ATOM 775 C C . ASN A 1 97 ? -7.886 -8.208 11.325 1.00 93.75 97 ASN A C 1
ATOM 777 O O . ASN A 1 97 ? -8.722 -7.965 12.192 1.00 93.75 97 ASN A O 1
ATOM 781 N N . ASN A 1 98 ? -7.939 -7.635 10.121 1.00 92.69 98 ASN A N 1
ATOM 782 C CA . ASN A 1 98 ? -8.970 -6.669 9.747 1.00 92.69 98 ASN A CA 1
ATOM 783 C C . ASN A 1 98 ? -10.372 -7.283 9.788 1.00 92.69 98 ASN A C 1
ATOM 785 O O . ASN A 1 98 ? -11.302 -6.628 10.254 1.00 92.69 98 ASN A O 1
ATOM 789 N N . ALA A 1 99 ? -10.534 -8.531 9.339 1.00 95.50 99 ALA A N 1
ATOM 790 C CA . ALA A 1 99 ? -11.812 -9.232 9.402 1.00 95.50 99 ALA A CA 1
ATOM 791 C C . ALA A 1 99 ? -12.253 -9.482 10.852 1.00 95.50 99 ALA A C 1
ATOM 793 O O . ALA A 1 99 ? -13.414 -9.245 11.186 1.00 95.50 99 ALA A O 1
ATOM 794 N N . ILE A 1 100 ? -11.329 -9.895 11.727 1.00 94.56 100 ILE A N 1
ATOM 795 C CA . ILE A 1 100 ? -11.594 -10.080 13.161 1.00 94.56 100 ILE A CA 1
ATOM 796 C C . ILE A 1 100 ? -12.005 -8.748 13.793 1.00 94.56 100 ILE A C 1
ATOM 798 O O . ILE A 1 100 ? -13.061 -8.661 14.419 1.00 94.56 100 ILE A O 1
ATOM 802 N N . LEU A 1 101 ? -11.217 -7.692 13.583 1.00 93.62 101 LEU A N 1
ATOM 803 C CA . LEU A 1 101 ? -11.503 -6.361 14.110 1.00 93.62 101 LEU A CA 1
ATOM 804 C C . LEU A 1 101 ? -12.823 -5.799 13.565 1.00 93.62 101 LEU A C 1
ATOM 806 O O . LEU A 1 101 ? -13.513 -5.081 14.290 1.00 93.62 101 LEU A O 1
ATOM 810 N N . ASP A 1 102 ? -13.193 -6.104 12.316 1.00 93.19 102 ASP A N 1
ATOM 811 C CA . ASP A 1 102 ? -14.473 -5.696 11.725 1.00 93.19 102 ASP A CA 1
ATOM 812 C C . ASP A 1 102 ? -15.683 -6.398 12.358 1.00 93.19 102 ASP A C 1
ATOM 814 O O . ASP A 1 102 ? -16.760 -5.816 12.445 1.00 93.19 102 ASP A O 1
ATOM 818 N N . GLN A 1 103 ? -15.527 -7.636 12.822 1.00 93.44 103 GLN A N 1
ATOM 819 C CA . GLN A 1 103 ? -16.580 -8.305 13.587 1.00 93.44 103 GLN A CA 1
ATOM 820 C C . GLN A 1 103 ? -16.619 -7.814 15.031 1.00 93.44 103 GLN A C 1
ATOM 822 O O . GLN A 1 103 ? -17.696 -7.582 15.576 1.00 93.44 103 GLN A O 1
ATOM 827 N N . LEU A 1 104 ? -15.450 -7.582 15.629 1.00 92.12 104 LEU A N 1
ATOM 828 C CA . LEU A 1 104 ? -15.328 -7.213 17.032 1.00 92.12 104 LEU A CA 1
ATOM 829 C C . LEU A 1 104 ? -16.080 -5.918 17.356 1.00 92.12 104 LEU A C 1
ATOM 831 O O . LEU A 1 104 ? -16.856 -5.884 18.304 1.00 92.12 104 LEU A O 1
ATOM 835 N N . TRP A 1 105 ? -15.931 -4.865 16.545 1.00 90.88 105 TRP A N 1
ATOM 836 C CA . TRP A 1 105 ? -16.599 -3.586 16.829 1.00 90.88 105 TRP A CA 1
ATOM 837 C C . TRP A 1 105 ? -18.127 -3.654 16.737 1.00 90.88 105 TRP A C 1
ATOM 839 O O . TRP A 1 105 ? -18.804 -2.884 17.418 1.00 90.88 105 TRP A O 1
ATOM 849 N N . LYS A 1 106 ? -18.670 -4.570 15.921 1.00 92.00 106 LYS A N 1
ATOM 850 C CA . LYS A 1 106 ? -20.119 -4.782 15.772 1.00 92.00 106 LYS A CA 1
ATOM 851 C C . LYS A 1 106 ? -20.726 -5.450 17.001 1.00 92.00 106 LYS A C 1
ATOM 853 O O . LYS A 1 106 ? -21.895 -5.229 17.283 1.00 92.00 106 LYS A O 1
ATOM 858 N N . MET A 1 107 ? -19.935 -6.236 17.731 1.00 91.19 107 MET A N 1
ATOM 859 C CA . MET A 1 107 ? -20.353 -6.890 18.977 1.00 91.19 107 MET A CA 1
ATOM 860 C C . MET A 1 107 ? -20.287 -5.952 20.192 1.00 91.19 107 MET A C 1
ATOM 862 O O . MET A 1 107 ? -20.791 -6.289 21.259 1.00 91.19 107 MET A O 1
ATOM 866 N N . VAL A 1 108 ? -19.644 -4.788 20.055 1.00 91.94 108 VAL A N 1
ATOM 867 C CA . VAL A 1 108 ? -19.450 -3.834 21.151 1.00 91.94 108 VAL A CA 1
ATOM 868 C C . VAL A 1 108 ? -20.596 -2.825 21.173 1.00 91.94 108 VAL A C 1
ATOM 870 O O . VAL A 1 108 ? -20.643 -1.873 20.384 1.00 91.94 108 VAL A O 1
ATOM 873 N N . GLU A 1 109 ? -21.499 -3.001 22.129 1.00 87.81 109 GLU A N 1
ATOM 874 C CA . GLU A 1 109 ? -22.601 -2.082 22.416 1.00 87.81 109 GLU A CA 1
ATOM 875 C C . GLU A 1 109 ? -22.242 -1.194 23.610 1.00 87.81 109 GLU A C 1
ATOM 877 O O . GLU A 1 109 ? -22.493 -1.526 24.765 1.00 87.81 109 GLU A O 1
ATOM 882 N N . ILE A 1 110 ? -21.597 -0.064 23.319 1.00 88.56 110 ILE A N 1
ATOM 883 C CA . ILE A 1 110 ? -21.275 0.975 24.300 1.00 88.56 110 ILE A CA 1
ATOM 884 C C . ILE A 1 110 ? -21.580 2.347 23.708 1.00 88.56 110 ILE A C 1
ATOM 886 O O . ILE A 1 110 ? -21.361 2.574 22.510 1.00 88.56 110 ILE A O 1
ATOM 890 N N . ASP A 1 111 ? -22.002 3.267 24.568 1.00 90.38 111 ASP A N 1
ATOM 891 C CA . ASP A 1 111 ? -22.084 4.682 24.235 1.00 90.38 111 ASP A CA 1
ATOM 892 C C . ASP A 1 111 ? -20.708 5.326 24.396 1.00 90.38 111 ASP A C 1
ATOM 894 O O . ASP A 1 111 ? -20.073 5.235 25.448 1.00 90.38 111 ASP A O 1
ATOM 898 N N . ILE A 1 112 ? -20.228 5.970 23.331 1.00 92.06 112 ILE A N 1
ATOM 899 C CA . ILE A 1 112 ? -18.922 6.629 23.324 1.00 92.06 112 ILE A CA 1
ATOM 900 C C . ILE A 1 112 ? -19.091 8.064 23.838 1.00 92.06 112 ILE A C 1
ATOM 902 O O . ILE A 1 112 ? -19.814 8.842 23.211 1.00 92.06 112 ILE A O 1
ATOM 906 N N . PRO A 1 113 ? -18.402 8.459 24.925 1.00 94.75 113 PRO A N 1
ATOM 907 C CA . PRO A 1 113 ? -18.407 9.841 25.382 1.00 94.75 113 PRO A CA 1
ATOM 908 C C . PRO A 1 113 ? -17.825 10.782 24.323 1.00 94.75 113 PRO A C 1
ATOM 910 O O . PRO A 1 113 ? -16.790 10.488 23.721 1.00 94.75 113 PRO A O 1
ATOM 913 N N . GLN A 1 114 ? -18.445 11.950 24.151 1.00 93.94 114 GLN A N 1
ATOM 914 C CA . GLN A 1 114 ? -18.021 12.944 23.159 1.00 93.94 114 GLN A CA 1
ATOM 915 C C . GLN A 1 114 ? -16.548 13.355 23.321 1.00 93.94 114 GLN A C 1
ATOM 917 O O . GLN A 1 114 ? -15.837 13.499 22.332 1.00 93.94 114 GLN A O 1
ATOM 922 N N . SER A 1 115 ? -16.062 13.484 24.559 1.00 95.38 115 SER A N 1
ATOM 923 C CA . SER A 1 115 ? -14.661 13.820 24.839 1.00 95.38 115 SER A CA 1
ATOM 924 C C . SER A 1 115 ? -13.683 12.782 24.280 1.00 95.38 115 SER A C 1
ATOM 926 O O . SER A 1 115 ? -12.691 13.155 23.659 1.00 95.38 115 SER A O 1
ATOM 928 N N . LEU A 1 116 ? -13.988 11.490 24.445 1.00 94.31 116 LEU A N 1
ATOM 929 C CA . LEU A 1 116 ? -13.168 10.393 23.927 1.00 94.31 116 LEU A CA 1
ATOM 930 C C . LEU A 1 116 ? -13.196 10.353 22.394 1.00 94.31 116 LEU A C 1
ATOM 932 O O . LEU A 1 116 ? -12.169 10.132 21.754 1.00 94.31 116 LEU A O 1
ATOM 936 N N . PHE A 1 117 ? -14.368 10.598 21.801 1.00 96.31 117 PHE A N 1
ATOM 937 C CA . PHE A 1 117 ? -14.517 10.696 20.351 1.00 96.31 117 PHE A CA 1
ATOM 938 C C . PHE A 1 117 ? -13.656 11.823 19.764 1.00 96.31 117 PHE A C 1
ATOM 940 O O . PHE A 1 117 ? -12.905 11.606 18.811 1.00 96.31 117 PHE A O 1
ATOM 947 N N . GLU A 1 118 ? -13.730 13.018 20.352 1.00 94.81 118 GLU A N 1
ATOM 948 C CA . GLU A 1 118 ? -12.957 14.175 19.902 1.00 94.81 118 GLU A CA 1
ATOM 949 C C . GLU A 1 118 ? -11.454 13.971 20.080 1.00 94.81 118 GLU A C 1
ATOM 951 O O . GLU A 1 118 ? -10.683 14.325 19.187 1.00 94.81 118 GLU A O 1
ATOM 956 N N . GLU A 1 119 ? -11.026 13.380 21.197 1.00 95.12 119 GLU A N 1
ATOM 957 C CA . GLU A 1 119 ? -9.621 13.060 21.439 1.00 95.12 119 GLU A CA 1
ATOM 958 C C . GLU A 1 119 ? -9.079 12.102 20.371 1.00 95.12 119 GLU A C 1
ATOM 960 O O . GLU A 1 119 ? -8.102 12.425 19.687 1.00 95.12 119 GLU A O 1
ATOM 965 N N . GLN A 1 120 ? -9.752 10.965 20.162 1.00 94.75 120 GLN A N 1
ATOM 966 C CA . GLN A 1 120 ? -9.336 9.971 19.173 1.00 94.75 120 GLN A CA 1
ATOM 967 C C . GLN A 1 120 ? -9.316 10.558 17.758 1.00 94.75 120 GLN A C 1
ATOM 969 O O . GLN A 1 120 ? -8.382 10.321 16.987 1.00 94.75 120 GLN A O 1
ATOM 974 N N . GLY A 1 121 ? -10.335 11.339 17.406 1.00 95.62 121 GLY A N 1
ATOM 975 C CA . GLY A 1 121 ? -10.425 11.967 16.098 1.00 95.62 121 GLY A CA 1
ATOM 976 C C . GLY A 1 121 ? -9.333 13.015 15.862 1.00 95.62 121 GLY A C 1
ATOM 977 O O . GLY A 1 121 ? -8.759 13.061 14.772 1.00 95.62 121 GLY A O 1
ATOM 978 N N . ARG A 1 122 ? -8.969 13.808 16.881 1.00 93.94 122 ARG A N 1
ATOM 979 C CA . ARG A 1 122 ? -7.840 14.753 16.801 1.00 93.94 122 ARG A CA 1
ATOM 980 C C . ARG A 1 122 ? -6.502 14.035 16.657 1.00 93.94 122 ARG A C 1
ATOM 982 O O . ARG A 1 122 ? -5.672 14.495 15.876 1.00 93.94 122 ARG A O 1
ATOM 989 N N . GLN A 1 123 ? -6.301 12.910 17.344 1.00 94.62 123 GLN A N 1
ATOM 990 C CA . GLN A 1 123 ? -5.096 12.090 17.175 1.00 94.62 123 GLN A CA 1
ATOM 991 C C . GLN A 1 123 ? -4.973 11.558 15.740 1.00 94.62 123 GLN A C 1
ATOM 993 O O . GLN A 1 123 ? -3.922 11.707 15.114 1.00 94.62 123 GLN A O 1
ATOM 998 N N . LEU A 1 124 ? -6.061 11.012 15.185 1.00 94.88 124 LEU A N 1
ATOM 999 C CA . LEU A 1 124 ? -6.096 10.538 13.797 1.00 94.88 124 LEU A CA 1
ATOM 1000 C C . LEU A 1 124 ? -5.831 11.665 12.797 1.00 94.88 124 LEU A C 1
ATOM 1002 O O . LEU A 1 124 ? -5.071 11.491 11.843 1.00 94.88 124 LEU A O 1
ATOM 1006 N N . TYR A 1 125 ? -6.425 12.836 13.026 1.00 95.38 125 TYR A N 1
ATOM 1007 C CA . TYR A 1 125 ? -6.185 13.993 12.176 1.00 95.38 125 TYR A CA 1
ATOM 1008 C C . TYR A 1 125 ? -4.734 14.480 12.262 1.00 95.38 125 TYR A C 1
ATOM 1010 O O . TYR A 1 125 ? -4.125 14.777 11.236 1.00 95.38 125 TYR A O 1
ATOM 1018 N N . GLY A 1 126 ? -4.149 14.496 13.461 1.00 93.56 126 GLY A N 1
ATOM 1019 C CA . GLY A 1 126 ? -2.740 14.826 13.671 1.00 93.56 126 GLY A CA 1
ATOM 1020 C C . GLY A 1 126 ? -1.802 13.895 12.900 1.00 93.56 126 GLY A C 1
ATOM 1021 O O . GLY A 1 126 ? -0.924 14.373 12.183 1.00 93.56 126 GLY A O 1
ATOM 1022 N N . ALA A 1 127 ? -2.033 12.580 12.960 1.00 92.31 127 ALA A N 1
ATOM 1023 C CA . ALA A 1 127 ? -1.267 11.602 12.182 1.00 92.31 127 ALA A CA 1
ATOM 1024 C C . ALA A 1 127 ? -1.396 11.842 10.666 1.00 92.31 127 ALA A C 1
ATOM 1026 O O . ALA A 1 127 ? -0.396 11.847 9.947 1.00 92.31 127 ALA A O 1
ATOM 1027 N N . LYS A 1 128 ? -2.613 12.134 10.186 1.00 91.38 128 LYS A N 1
ATOM 1028 C CA . LYS A 1 128 ? -2.860 12.492 8.782 1.00 91.38 128 LYS A CA 1
ATOM 1029 C C . LYS A 1 128 ? -2.105 13.758 8.365 1.00 91.38 128 LYS A C 1
ATOM 1031 O O . LYS A 1 128 ? -1.549 13.803 7.271 1.00 91.38 128 LYS A O 1
ATOM 1036 N N . LEU A 1 129 ? -2.063 14.786 9.213 1.00 91.00 129 LEU A N 1
ATOM 1037 C CA . LEU A 1 129 ? -1.308 16.009 8.925 1.00 91.00 129 LEU A CA 1
ATOM 1038 C C . LEU A 1 129 ? 0.194 15.739 8.797 1.00 91.00 129 LEU A C 1
ATOM 1040 O O . LEU A 1 129 ? 0.819 16.269 7.879 1.00 91.00 129 LEU A O 1
ATOM 1044 N N . LEU A 1 130 ? 0.761 14.901 9.669 1.00 90.12 130 LEU A N 1
ATOM 1045 C CA . LEU A 1 130 ? 2.169 14.499 9.588 1.00 90.12 130 LEU A CA 1
ATOM 1046 C C . LEU A 1 130 ? 2.472 13.759 8.279 1.00 90.12 130 LEU A C 1
ATOM 1048 O O . LEU A 1 130 ? 3.473 14.045 7.624 1.00 90.12 130 LEU A O 1
ATOM 1052 N N . GLU A 1 131 ? 1.584 12.860 7.852 1.00 89.81 131 GLU A N 1
ATOM 1053 C CA . GLU A 1 131 ? 1.727 12.149 6.578 1.00 89.81 131 GLU A CA 1
ATOM 1054 C C . GLU A 1 131 ? 1.699 13.109 5.375 1.00 89.81 131 GLU A C 1
ATOM 1056 O O . GLU A 1 131 ? 2.517 12.992 4.458 1.00 89.81 131 GLU A O 1
ATOM 1061 N N . ILE A 1 132 ? 0.789 14.089 5.384 1.00 88.69 132 ILE A N 1
ATOM 1062 C CA . ILE A 1 132 ? 0.699 15.101 4.323 1.00 88.69 132 ILE A CA 1
ATOM 1063 C C . ILE A 1 132 ? 1.976 15.951 4.287 1.00 88.69 132 ILE A C 1
ATOM 1065 O O . ILE A 1 132 ? 2.517 16.171 3.205 1.00 88.69 132 ILE A O 1
ATOM 1069 N N . GLN A 1 133 ? 2.491 16.389 5.440 1.00 87.31 133 GLN A N 1
ATOM 1070 C CA . GLN A 1 133 ? 3.743 17.152 5.519 1.00 87.31 133 GLN A CA 1
ATOM 1071 C C . GLN A 1 133 ? 4.956 16.353 5.021 1.00 87.31 133 GLN A C 1
ATOM 1073 O O . GLN A 1 133 ? 5.852 16.915 4.398 1.00 87.31 133 GLN A O 1
ATOM 1078 N N . ALA A 1 134 ? 4.990 15.039 5.261 1.00 88.44 134 ALA A N 1
ATOM 1079 C CA . ALA A 1 134 ? 6.073 14.186 4.779 1.00 88.44 134 ALA A CA 1
ATOM 1080 C C . ALA A 1 134 ? 6.045 14.008 3.249 1.00 88.44 134 ALA A C 1
ATOM 1082 O O . ALA A 1 134 ? 7.095 13.915 2.613 1.00 88.44 134 ALA A O 1
ATOM 1083 N N . LYS A 1 135 ? 4.849 13.967 2.645 1.00 88.44 135 LYS A N 1
ATOM 1084 C CA . LYS A 1 135 ? 4.661 13.772 1.195 1.00 88.44 135 LYS A CA 1
ATOM 1085 C C . LYS A 1 135 ? 4.706 15.073 0.394 1.00 88.44 135 LYS A C 1
ATOM 1087 O O . LYS A 1 135 ? 5.049 15.050 -0.788 1.00 88.44 135 LYS A O 1
ATOM 1092 N N . MET A 1 136 ? 4.342 16.196 1.006 1.00 84.81 136 MET A N 1
ATOM 1093 C CA . MET A 1 136 ? 4.217 17.494 0.350 1.00 84.81 136 MET A CA 1
ATOM 1094 C C . MET A 1 136 ? 4.992 18.559 1.119 1.00 84.81 136 MET A C 1
ATOM 1096 O O . MET A 1 136 ? 4.839 18.700 2.328 1.00 84.81 136 MET A O 1
ATOM 1100 N N . LYS A 1 137 ? 5.759 19.393 0.407 1.00 81.62 137 LYS A N 1
ATOM 1101 C CA . LYS A 1 137 ? 6.334 20.614 0.989 1.00 81.62 137 LYS A CA 1
ATOM 1102 C C . LYS A 1 137 ? 5.235 21.662 1.166 1.00 81.62 137 LYS A C 1
ATOM 1104 O O . LYS A 1 137 ? 5.058 22.526 0.312 1.00 81.62 137 LYS A O 1
ATOM 1109 N N . LEU A 1 138 ? 4.472 21.539 2.247 1.00 84.06 138 LEU A N 1
ATOM 1110 C CA . LEU A 1 138 ? 3.483 22.536 2.641 1.00 84.06 138 LEU A CA 1
ATOM 1111 C C . LEU A 1 138 ? 4.184 23.791 3.166 1.00 84.06 138 LEU A C 1
ATOM 1113 O O . LEU A 1 138 ? 5.159 23.699 3.910 1.00 84.06 138 LEU A O 1
ATOM 1117 N N . ASN A 1 139 ? 3.673 24.963 2.795 1.00 85.88 139 ASN A N 1
ATOM 1118 C CA . ASN A 1 139 ? 4.081 26.217 3.423 1.00 85.88 139 ASN A CA 1
ATOM 1119 C C . ASN A 1 139 ? 3.284 26.472 4.720 1.00 85.88 139 ASN A C 1
ATOM 1121 O O . ASN A 1 139 ? 2.259 25.834 4.978 1.00 85.88 139 ASN A O 1
ATOM 1125 N N . GLU A 1 140 ? 3.743 27.421 5.541 1.00 82.81 140 GLU A N 1
ATOM 1126 C CA . GLU A 1 140 ? 3.120 27.734 6.839 1.00 82.81 140 GLU A CA 1
ATOM 1127 C C . GLU A 1 140 ? 1.637 28.110 6.713 1.00 82.81 140 GLU A C 1
ATOM 1129 O O . GLU A 1 140 ? 0.818 27.705 7.536 1.00 82.81 140 GLU A O 1
ATOM 1134 N N . GLN A 1 141 ? 1.264 28.826 5.649 1.00 86.38 141 GLN A N 1
ATOM 1135 C CA . GLN A 1 141 ? -0.119 29.239 5.403 1.00 86.38 141 GLN A CA 1
ATOM 1136 C C . GLN A 1 141 ? -1.033 28.042 5.101 1.00 86.38 141 GLN A C 1
ATOM 1138 O O . GLN A 1 141 ? -2.126 27.942 5.654 1.00 86.38 141 GLN A O 1
ATOM 1143 N N . GLN A 1 142 ? -0.585 27.105 4.264 1.00 86.69 142 GLN A N 1
ATOM 1144 C CA . GLN A 1 142 ? -1.317 25.874 3.960 1.00 86.69 142 GLN A CA 1
ATOM 1145 C C . GLN A 1 142 ? -1.467 24.996 5.201 1.00 86.69 142 GLN A C 1
ATOM 1147 O O . GLN A 1 142 ? -2.545 24.453 5.444 1.00 86.69 142 GLN A O 1
ATOM 1152 N N . LEU A 1 143 ? -0.416 24.891 6.016 1.00 85.56 143 LEU A N 1
ATOM 1153 C CA . LEU A 1 143 ? -0.475 24.127 7.255 1.00 85.56 143 LEU A CA 1
ATOM 1154 C C . LEU A 1 143 ? -1.447 24.754 8.266 1.00 85.56 143 LEU A C 1
ATOM 1156 O O . LEU A 1 143 ? -2.232 24.033 8.885 1.00 85.56 143 LEU A O 1
ATOM 1160 N N . ALA A 1 144 ? -1.448 26.083 8.394 1.00 87.56 144 ALA A N 1
ATOM 1161 C CA . ALA A 1 144 ? -2.374 26.808 9.262 1.00 87.56 144 ALA A CA 1
ATOM 1162 C C . ALA A 1 144 ? -3.840 26.619 8.834 1.00 87.56 144 ALA A C 1
ATOM 1164 O O . ALA A 1 144 ? -4.711 26.427 9.682 1.00 87.56 144 ALA A O 1
ATOM 1165 N N . LEU A 1 145 ? -4.114 26.608 7.524 1.00 90.50 145 LEU A N 1
ATOM 1166 C CA . LEU A 1 145 ? -5.451 26.333 6.990 1.00 90.50 145 LEU A CA 1
ATOM 1167 C C . LEU A 1 145 ? -5.920 24.911 7.316 1.00 90.50 145 LEU A C 1
ATOM 1169 O O . LEU A 1 145 ? -7.040 24.733 7.799 1.00 90.50 145 LEU A O 1
ATOM 1173 N N . LEU A 1 146 ? -5.062 23.908 7.100 1.00 89.81 146 LEU A N 1
ATOM 1174 C CA . LEU A 1 146 ? -5.368 22.512 7.427 1.00 89.81 146 LEU A CA 1
ATOM 1175 C C . LEU A 1 146 ? -5.553 22.312 8.939 1.00 89.81 146 LEU A C 1
ATOM 1177 O O . LEU A 1 146 ? -6.441 21.591 9.368 1.00 89.81 146 LEU A O 1
ATOM 1181 N N . SER A 1 147 ? -4.789 23.024 9.763 1.00 89.06 147 SER A N 1
ATOM 1182 C CA . SER A 1 147 ? -4.892 22.943 11.228 1.00 89.06 147 SER A CA 1
ATOM 1183 C C . SER A 1 147 ? -6.063 23.748 11.807 1.00 89.06 147 SER A C 1
ATOM 1185 O O . SER A 1 147 ? -6.243 23.793 13.025 1.00 89.06 147 SER A O 1
ATOM 1187 N N . SER A 1 148 ? -6.856 24.416 10.964 1.00 92.50 148 SER A N 1
ATOM 1188 C CA . SER A 1 148 ? -7.948 25.266 11.429 1.00 92.50 148 SER A CA 1
ATOM 1189 C C . SER A 1 148 ? -9.080 24.447 12.072 1.00 92.50 148 SER A C 1
ATOM 1191 O O . SER A 1 148 ? -9.404 23.355 11.595 1.00 92.50 148 SER A O 1
ATOM 1193 N N . PRO A 1 149 ? -9.766 24.979 13.106 1.00 91.44 149 PRO A N 1
ATOM 1194 C CA . PRO A 1 149 ? -10.855 24.266 13.779 1.00 91.44 149 PRO A CA 1
ATOM 1195 C C . PRO A 1 149 ? -11.964 23.801 12.832 1.00 91.44 149 PRO A C 1
ATOM 1197 O O . PRO A 1 149 ? -12.540 22.738 13.031 1.00 91.44 149 PRO A O 1
ATOM 1200 N N . LYS A 1 150 ? -12.240 24.577 11.776 1.00 93.25 150 LYS A N 1
ATOM 1201 C CA . LYS A 1 150 ? -13.246 24.237 10.767 1.00 93.25 150 LYS A CA 1
ATOM 1202 C C . LYS A 1 150 ? -12.897 22.935 10.042 1.00 93.25 150 LYS A C 1
ATOM 1204 O O . LYS A 1 150 ? -13.742 22.053 9.962 1.00 93.25 150 LYS A O 1
ATOM 1209 N N . VAL A 1 151 ? -11.664 22.817 9.546 1.00 93.75 151 VAL A N 1
ATOM 1210 C CA . VAL A 1 151 ? -11.210 21.636 8.794 1.00 93.75 151 VAL A CA 1
ATOM 1211 C C . VAL A 1 151 ? -11.112 20.416 9.708 1.00 93.75 151 VAL A C 1
ATOM 1213 O O . VAL A 1 151 ? -11.502 19.319 9.315 1.00 93.75 151 VAL A O 1
ATOM 1216 N N . VAL A 1 152 ? -10.649 20.608 10.946 1.00 93.00 152 VAL A N 1
ATOM 1217 C CA . VAL A 1 152 ? -10.617 19.537 11.951 1.00 93.00 152 VAL A CA 1
ATOM 1218 C C . VAL A 1 152 ? -12.030 19.020 12.225 1.00 93.00 152 VAL A C 1
ATOM 1220 O O . VAL A 1 152 ? -12.255 17.817 12.158 1.00 93.00 152 VAL A O 1
ATOM 1223 N N . ASN A 1 153 ? -12.996 19.904 12.482 1.00 93.69 153 ASN A N 1
ATOM 1224 C CA . ASN A 1 153 ? -14.376 19.499 12.760 1.00 93.69 153 ASN A CA 1
ATOM 1225 C C . ASN A 1 153 ? -15.030 18.818 11.550 1.00 93.69 153 ASN A C 1
ATOM 1227 O O . ASN A 1 153 ? -15.711 17.812 11.711 1.00 93.69 153 ASN A O 1
ATOM 1231 N N . GLU A 1 154 ? -14.781 19.313 10.337 1.00 95.06 154 GLU A N 1
ATOM 1232 C CA . GLU A 1 154 ? -15.239 18.662 9.107 1.00 95.06 154 GLU A CA 1
ATOM 1233 C C . GLU A 1 154 ? -14.658 17.247 8.963 1.00 95.06 154 GLU A C 1
ATOM 1235 O O . GLU A 1 154 ? -15.369 16.317 8.586 1.00 95.06 154 GLU A O 1
ATOM 1240 N N . PHE A 1 155 ? -13.383 17.048 9.313 1.00 94.75 155 PHE A N 1
ATOM 1241 C CA . PHE A 1 155 ? -12.788 15.715 9.360 1.00 94.75 155 PHE A CA 1
ATOM 1242 C C . PHE A 1 155 ? -13.468 14.816 10.399 1.00 94.75 155 PHE A C 1
ATOM 1244 O O . PHE A 1 155 ? -13.763 13.668 10.078 1.00 94.75 155 PHE A O 1
ATOM 1251 N N . LEU A 1 156 ? -13.734 15.321 11.609 1.00 94.88 156 LEU A N 1
ATOM 1252 C CA . LEU A 1 156 ? -14.406 14.558 12.668 1.00 94.88 156 LEU A CA 1
ATOM 1253 C C . LEU A 1 156 ? -15.799 14.085 12.237 1.00 94.88 156 LEU A C 1
ATOM 1255 O O . LEU A 1 156 ? -16.126 12.917 12.432 1.00 94.88 156 LEU A O 1
ATOM 1259 N N . GLU A 1 157 ? -16.589 14.955 11.607 1.00 95.31 157 GLU A N 1
ATOM 1260 C CA . GLU A 1 157 ? -17.917 14.600 11.092 1.00 95.31 157 GLU A CA 1
ATOM 1261 C C . GLU A 1 157 ? -17.825 13.584 9.947 1.00 95.31 157 GLU A C 1
ATOM 1263 O O . GLU A 1 157 ? -18.457 12.528 9.989 1.00 95.31 157 GLU A O 1
ATOM 1268 N N . ASN A 1 158 ? -16.964 13.841 8.957 1.00 95.19 158 ASN A N 1
ATOM 1269 C CA . ASN A 1 158 ? -16.794 12.958 7.800 1.00 95.19 158 ASN A CA 1
ATOM 1270 C C . ASN A 1 158 ? -16.174 11.597 8.153 1.00 95.19 158 ASN A C 1
ATOM 1272 O O . ASN A 1 158 ? -16.274 10.653 7.372 1.00 95.19 158 ASN A O 1
ATOM 1276 N N . GLN A 1 159 ? -15.481 11.489 9.288 1.00 95.81 159 GLN A N 1
ATOM 1277 C CA . GLN A 1 159 ? -14.851 10.255 9.766 1.00 95.81 159 GLN A CA 1
ATOM 1278 C C . GLN A 1 159 ? -15.543 9.672 10.994 1.00 95.81 159 GLN A C 1
ATOM 1280 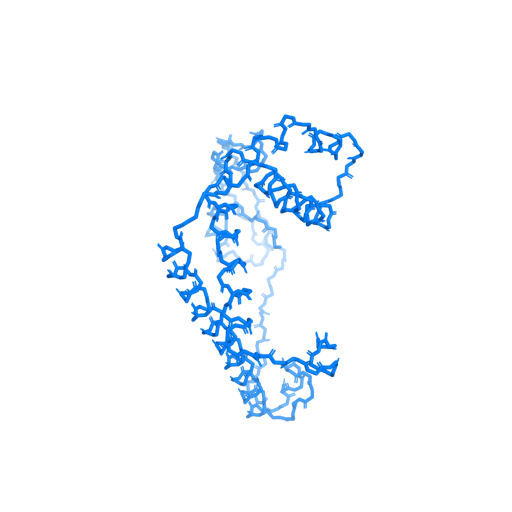O O . GLN A 1 159 ? -14.999 8.758 11.611 1.00 95.81 159 GLN A O 1
ATOM 1285 N N . LYS A 1 160 ? -16.743 10.148 11.338 1.00 94.88 160 LYS A N 1
ATOM 1286 C CA . LYS A 1 160 ? -17.440 9.760 12.565 1.00 94.88 160 LYS A CA 1
ATOM 1287 C C . LYS A 1 160 ? -17.556 8.250 12.738 1.00 94.88 160 LYS A C 1
ATOM 1289 O O . LYS A 1 160 ? -17.150 7.724 13.768 1.00 94.88 160 LYS A O 1
ATOM 1294 N N . GLU A 1 161 ? -18.025 7.543 11.714 1.00 93.88 161 GLU A N 1
ATOM 1295 C CA . GLU A 1 161 ? -18.151 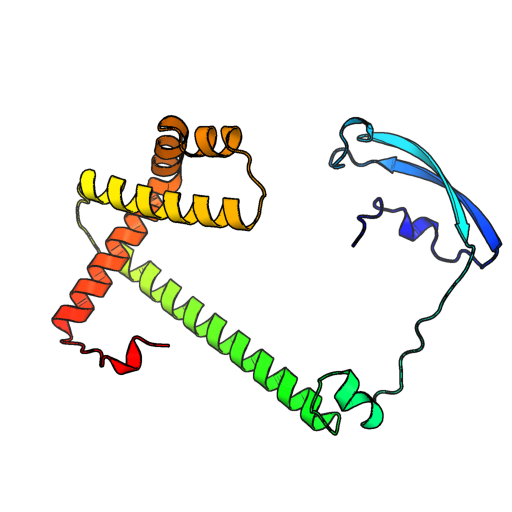6.082 11.752 1.00 93.88 161 GLU A CA 1
ATOM 1296 C C . GLU A 1 161 ? -16.796 5.388 11.954 1.00 93.88 161 GLU A C 1
ATOM 1298 O O . GLU A 1 161 ? -16.675 4.489 12.784 1.00 93.88 161 GLU A O 1
ATOM 1303 N N . ASN A 1 162 ? -15.759 5.843 11.249 1.00 93.94 162 ASN A N 1
ATOM 1304 C CA . ASN A 1 162 ? -14.416 5.279 11.344 1.00 93.94 162 ASN A CA 1
ATOM 1305 C C . ASN A 1 162 ? -13.804 5.494 12.741 1.00 93.94 162 ASN A C 1
ATOM 1307 O O . ASN A 1 162 ? -13.263 4.565 13.337 1.00 93.94 162 ASN A O 1
ATOM 1311 N N . ILE A 1 163 ? -13.953 6.699 13.302 1.00 95.62 163 ILE A N 1
ATOM 1312 C CA . ILE A 1 163 ? -13.494 7.034 14.656 1.00 95.62 163 ILE A CA 1
ATOM 1313 C C . ILE A 1 163 ? -14.237 6.172 15.687 1.00 95.62 163 ILE A C 1
ATOM 1315 O O . ILE A 1 163 ? -13.607 5.546 16.537 1.00 95.62 163 ILE A O 1
ATOM 1319 N N . THR A 1 164 ? -15.567 6.077 15.586 1.00 94.38 164 THR A N 1
ATOM 1320 C CA . THR A 1 164 ? -16.393 5.221 16.452 1.00 94.38 164 THR A CA 1
ATOM 1321 C C . THR A 1 164 ? -15.963 3.757 16.373 1.00 94.38 164 THR A C 1
ATOM 1323 O O . THR A 1 164 ? -15.800 3.109 17.408 1.00 94.38 164 THR A O 1
ATOM 1326 N N . LYS A 1 165 ? -15.746 3.238 15.159 1.00 94.00 165 LYS A N 1
ATOM 1327 C C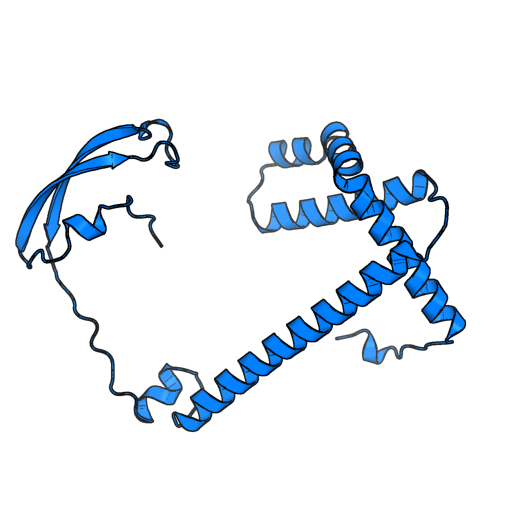A . LYS A 1 165 ? -15.269 1.874 14.926 1.00 94.00 165 LYS A CA 1
ATOM 1328 C C . LYS A 1 165 ? -13.927 1.638 15.614 1.00 94.00 165 LYS A C 1
ATOM 1330 O O . LYS A 1 165 ? -13.810 0.679 16.373 1.00 94.00 165 LYS A O 1
ATOM 1335 N N . LEU A 1 166 ? -12.954 2.527 15.422 1.00 93.69 166 LEU A N 1
ATOM 1336 C CA . LEU A 1 166 ? -11.625 2.396 16.018 1.00 93.69 166 LEU A CA 1
ATOM 1337 C C . LEU A 1 166 ? -11.670 2.388 17.554 1.00 93.69 166 LEU A C 1
ATOM 1339 O O . LEU A 1 166 ? -11.033 1.546 18.183 1.00 93.69 166 LEU A O 1
ATOM 1343 N N . ILE A 1 167 ? -12.461 3.276 18.164 1.00 95.00 167 ILE A N 1
ATOM 1344 C CA . ILE A 1 167 ? -12.623 3.322 19.627 1.00 95.00 167 ILE A CA 1
ATOM 1345 C C . ILE A 1 167 ? -13.177 1.992 20.146 1.00 95.00 167 ILE A C 1
ATOM 1347 O O . ILE A 1 167 ? -12.624 1.417 21.083 1.00 95.00 167 ILE A O 1
ATOM 1351 N N . LYS A 1 168 ? -14.236 1.468 19.516 1.00 94.62 168 LYS A N 1
ATOM 1352 C CA . LYS A 1 168 ? -14.832 0.180 19.901 1.00 94.62 168 LYS A CA 1
ATOM 1353 C C . LYS A 1 168 ? -13.847 -0.980 19.751 1.00 94.62 168 LYS A C 1
ATOM 1355 O O . LYS A 1 168 ? -13.782 -1.830 20.635 1.00 94.62 168 LYS A O 1
ATOM 1360 N N . GLN A 1 169 ? -13.065 -1.001 18.670 1.00 94.12 169 GLN A N 1
ATOM 1361 C CA . GLN A 1 169 ? -12.021 -2.008 18.453 1.00 94.12 169 GLN A CA 1
ATOM 1362 C C . GLN A 1 169 ? -10.966 -1.966 19.558 1.00 94.12 169 GLN A C 1
ATOM 1364 O O . GLN A 1 169 ? -10.694 -2.993 20.173 1.00 94.12 169 GLN A O 1
ATOM 1369 N N . ASN A 1 170 ? -10.424 -0.783 19.856 1.00 92.62 170 ASN A N 1
ATOM 1370 C CA . ASN A 1 170 ? -9.393 -0.612 20.881 1.00 92.62 170 ASN A CA 1
ATOM 1371 C C . ASN A 1 170 ? -9.888 -1.033 22.269 1.00 92.62 170 ASN A C 1
ATOM 1373 O O . ASN A 1 170 ? -9.172 -1.715 23.002 1.00 92.62 170 ASN A O 1
ATOM 1377 N N . LEU A 1 171 ? -11.124 -0.669 22.619 1.00 92.69 171 LEU A N 1
ATOM 1378 C CA . LEU A 1 171 ? -11.722 -1.053 23.896 1.00 92.69 171 LEU A CA 1
ATOM 1379 C C . LEU A 1 171 ? -11.923 -2.566 24.000 1.00 92.69 171 LEU A C 1
ATOM 1381 O O . LEU A 1 171 ? -11.579 -3.151 25.023 1.00 92.69 171 LEU A O 1
ATOM 1385 N N . ALA A 1 172 ? -12.417 -3.208 22.942 1.00 92.75 172 ALA A N 1
ATOM 1386 C CA . ALA A 1 172 ? -12.614 -4.651 22.936 1.00 92.75 172 ALA A CA 1
ATOM 1387 C C . ALA A 1 172 ? -11.296 -5.430 22.987 1.00 92.75 172 ALA A C 1
ATOM 1389 O O . ALA A 1 172 ? -11.179 -6.373 23.764 1.00 92.75 172 ALA A O 1
ATOM 1390 N N . VAL A 1 173 ? -10.284 -5.017 22.217 1.00 92.62 173 VAL A N 1
ATOM 1391 C CA . VAL A 1 173 ? -8.947 -5.629 22.274 1.00 92.62 173 VAL A CA 1
ATOM 1392 C C . VAL A 1 173 ? -8.343 -5.462 23.669 1.00 92.62 173 VAL A C 1
ATOM 1394 O O . VAL A 1 173 ? -7.830 -6.427 24.230 1.00 92.62 173 VAL A O 1
ATOM 1397 N N . GLY A 1 174 ? -8.445 -4.268 24.260 1.00 90.75 174 GLY A N 1
ATOM 1398 C CA . GLY A 1 174 ? -7.950 -4.007 25.612 1.00 90.75 174 GLY A CA 1
ATOM 1399 C C . GLY A 1 174 ? -8.670 -4.817 26.694 1.00 90.75 174 GLY A C 1
ATOM 1400 O O . GLY A 1 174 ? -8.045 -5.232 27.669 1.00 90.75 174 GLY A O 1
ATOM 1401 N N . ASP A 1 175 ? -9.968 -5.067 26.534 1.00 91.44 175 ASP A N 1
ATOM 1402 C CA . ASP A 1 175 ? -10.747 -5.904 27.448 1.00 91.44 175 ASP A CA 1
ATOM 1403 C C . ASP A 1 175 ? -10.398 -7.394 27.301 1.00 91.44 175 ASP A C 1
ATOM 1405 O O . ASP A 1 175 ? -10.142 -8.056 28.307 1.00 91.44 175 ASP A O 1
ATOM 1409 N N . ILE A 1 176 ? -10.271 -7.905 26.068 1.00 91.25 176 ILE A N 1
ATOM 1410 C CA . ILE A 1 176 ? -9.785 -9.272 25.799 1.00 91.25 176 ILE A CA 1
ATOM 1411 C C . ILE A 1 176 ? -8.396 -9.466 26.409 1.00 91.25 176 ILE A C 1
ATOM 1413 O O . ILE A 1 176 ? -8.176 -10.433 27.131 1.00 91.25 176 ILE A O 1
ATOM 1417 N N . PHE A 1 177 ? -7.481 -8.519 26.187 1.00 91.81 177 PHE A N 1
ATOM 1418 C CA . PHE A 1 177 ? -6.124 -8.574 26.727 1.00 91.81 177 PHE A CA 1
ATOM 1419 C C . PHE A 1 177 ? -6.110 -8.747 28.253 1.00 91.81 177 PHE A C 1
ATOM 1421 O O . PHE A 1 177 ? -5.366 -9.573 28.783 1.00 91.81 177 PHE A O 1
ATOM 1428 N N . LYS A 1 178 ? -6.973 -8.004 28.960 1.00 91.31 178 LYS A N 1
ATOM 1429 C CA . LYS A 1 178 ? -7.120 -8.105 30.418 1.00 91.31 178 LYS A CA 1
ATOM 1430 C C . LYS A 1 178 ? -7.750 -9.427 30.854 1.00 91.31 178 LYS A C 1
ATOM 1432 O O . LYS A 1 178 ? -7.274 -10.021 31.816 1.00 91.31 178 LYS A O 1
ATOM 1437 N N . ARG A 1 179 ? -8.817 -9.879 30.185 1.00 93.38 179 ARG A N 1
ATOM 1438 C CA . ARG A 1 179 ? -9.553 -11.107 30.551 1.00 93.38 179 ARG A CA 1
ATOM 1439 C C . ARG A 1 179 ? -8.737 -12.372 30.326 1.00 93.38 179 ARG A C 1
ATOM 1441 O O . ARG A 1 179 ? -8.761 -13.260 31.169 1.00 93.38 179 ARG A O 1
ATOM 1448 N N . GLU A 1 180 ? -7.990 -12.412 29.232 1.00 92.81 180 GLU A N 1
ATOM 1449 C CA . GLU A 1 180 ? -7.115 -13.533 28.877 1.00 92.81 180 GLU A CA 1
ATOM 1450 C C . GLU A 1 180 ? -5.765 -13.482 29.617 1.00 92.81 180 GLU A C 1
ATOM 1452 O O . GLU A 1 180 ? -4.921 -14.354 29.426 1.00 92.81 180 GLU A O 1
ATOM 1457 N N . ASN A 1 181 ? -5.555 -12.474 30.479 1.00 90.50 181 ASN A N 1
ATOM 1458 C CA . ASN A 1 181 ? -4.337 -12.274 31.267 1.00 90.50 181 ASN A CA 1
ATOM 1459 C C . ASN A 1 181 ? -3.060 -12.362 30.413 1.00 90.50 181 ASN A C 1
ATOM 1461 O O . ASN A 1 181 ? -2.061 -12.978 30.798 1.00 90.50 181 ASN A O 1
ATOM 1465 N N . LEU A 1 182 ? -3.119 -11.767 29.222 1.00 87.00 182 LEU A N 1
ATOM 1466 C CA . LEU A 1 182 ? -1.996 -11.763 28.302 1.00 87.00 182 LEU A CA 1
ATOM 1467 C C . LEU A 1 182 ? -0.870 -10.905 28.884 1.00 87.00 182 LEU A C 1
ATOM 1469 O O . LEU A 1 182 ? -1.097 -9.852 29.483 1.00 87.00 182 LEU A O 1
ATOM 1473 N N . GLN A 1 183 ? 0.362 -11.370 28.713 1.00 85.12 183 GLN A N 1
ATOM 1474 C CA . GLN A 1 183 ? 1.563 -10.667 29.143 1.00 85.12 183 GLN A CA 1
ATOM 1475 C C . GLN A 1 183 ? 2.457 -10.448 27.933 1.00 85.12 183 GLN A C 1
ATOM 1477 O O . GLN A 1 183 ? 2.577 -11.329 27.087 1.00 85.12 183 GLN A O 1
ATOM 1482 N N . PHE A 1 184 ? 3.090 -9.280 27.876 1.00 76.88 184 PHE A N 1
ATOM 1483 C CA . PHE A 1 184 ? 4.155 -9.007 26.922 1.00 76.88 184 PHE A CA 1
ATOM 1484 C C . PHE A 1 184 ? 5.467 -8.888 27.674 1.00 76.88 184 PHE A C 1
ATOM 1486 O O . PHE A 1 184 ? 5.544 -8.228 28.716 1.00 76.88 184 PHE A O 1
ATOM 1493 N N . SER A 1 185 ? 6.506 -9.511 27.133 1.00 76.12 185 SER A N 1
ATOM 1494 C CA . SER A 1 185 ? 7.865 -9.267 27.597 1.00 76.12 185 SER A CA 1
ATOM 1495 C C . SER A 1 185 ? 8.387 -7.948 27.016 1.00 76.12 185 SER A C 1
ATOM 1497 O O . SER A 1 185 ? 8.005 -7.529 25.922 1.00 76.12 185 SER A O 1
ATOM 1499 N N . SER A 1 186 ? 9.296 -7.277 27.726 1.00 69.44 186 SER A N 1
ATOM 1500 C CA . SER A 1 186 ? 9.933 -6.053 27.216 1.00 69.44 186 SER A CA 1
ATOM 1501 C C . SER A 1 186 ? 10.743 -6.289 25.932 1.00 69.44 186 SER A C 1
ATOM 1503 O O . SER A 1 186 ? 10.975 -5.343 25.188 1.00 69.44 186 SER A O 1
ATOM 1505 N N . GLU A 1 187 ? 11.138 -7.534 25.649 1.00 72.25 187 GLU A N 1
ATOM 1506 C CA . GLU A 1 187 ? 11.857 -7.926 24.431 1.00 72.25 187 GLU A CA 1
ATOM 1507 C C . GLU A 1 187 ? 10.947 -7.966 23.191 1.00 72.25 187 GLU A C 1
ATOM 1509 O O . GLU A 1 187 ? 11.403 -7.700 22.082 1.00 72.25 187 GLU A O 1
ATOM 1514 N N . GLU A 1 188 ? 9.648 -8.227 23.361 1.00 65.69 188 GLU A N 1
ATOM 1515 C CA . GLU A 1 188 ? 8.675 -8.254 22.259 1.00 65.69 188 GLU A CA 1
ATOM 1516 C C . GLU A 1 188 ? 8.257 -6.851 21.789 1.00 65.69 188 GLU A C 1
ATOM 1518 O O . GLU A 1 188 ? 7.786 -6.698 20.663 1.00 65.69 188 GLU A O 1
ATOM 1523 N N . LEU A 1 189 ? 8.461 -5.818 22.617 1.00 58.69 189 LEU A N 1
ATOM 1524 C CA . LEU A 1 189 ? 8.076 -4.429 22.327 1.00 58.69 189 LEU A CA 1
ATOM 1525 C C . LEU A 1 189 ? 9.063 -3.672 21.420 1.00 58.69 189 LEU A C 1
ATOM 1527 O O . LEU A 1 189 ? 8.733 -2.584 20.956 1.00 58.69 189 LEU A O 1
ATOM 1531 N N . VAL A 1 190 ? 10.266 -4.206 21.177 1.00 49.66 190 VAL A N 1
ATOM 1532 C CA . VAL A 1 190 ? 11.372 -3.495 20.492 1.00 49.66 190 VAL A CA 1
ATOM 1533 C C . VAL A 1 190 ? 11.558 -3.951 19.031 1.00 49.66 190 VAL A C 1
ATOM 1535 O O . VAL A 1 190 ? 12.625 -3.773 18.453 1.00 49.66 190 VAL A O 1
ATOM 1538 N N . LYS A 1 191 ? 10.538 -4.548 18.406 1.00 40.69 191 LYS A N 1
ATOM 1539 C CA . LYS A 1 191 ? 10.595 -4.927 16.983 1.00 40.69 191 LYS A CA 1
ATOM 1540 C C . LYS A 1 191 ? 10.239 -3.791 16.032 1.00 40.69 191 LYS A C 1
ATOM 1542 O O . LYS A 1 191 ? 9.235 -3.095 16.290 1.00 40.69 191 LYS A O 1
#

Secondary structure (DSSP, 8-state):
---PPTTHHHHHTTPPTT-EEEEEEE--TT-SSGGGTT-EEEEEEE--------PPPSSGGGHHHHSTT-SSHHHHHHHHHHHHHHHHHHHHHHHHHHHHHHHHHHH---PPPHHHHHHHHHHHHHHHHHHHHHHS---HHHHHHHTSHHHHHHHHHHTHHHHHHHHHHHHHHHHHHHHTT----TTGGG-